Protein AF-C7QG63-F1 (afdb_monomer_lite)

pLDDT: mean 92.18, std 12.13, range [32.78, 98.75]

Organism: Catenulispora acidiphila (strain DSM 44928 / JCM 14897 / NBRC 102108 / NRRL B-24433 / ID139908) (NCBI:txid479433)

Sequence (284 aa):
MSAMSSSTPSDWSPADNPYSIAVSESQWWRATVAVTVERMHGEDIHVGWFSSRQIDARTLAVALRQLLAAEKLEQIALKELGMDTAVGAALTQARLRFEDALPDIKHVRDGITHFEDWSRGQGRGPQRVARDAGTLPREVARDHWSFGYDPVTDTVTMGPYTFSVAAALPAASELCDAIYTAARAVDARNTAQIRQQAIRALTDAGVSCEPPTGPVIVSPGGDLRIWLSVVLAVVPEGERIGLAEKVAAAITGAGLCLESTTFPQAQDIARRMAEGETLQVRRQ

Secondary structure (DSSP, 8-state):
-------------GGG-HHHHHHHHHHHHHHHHHHHHHHHHS---EETTEEHHHHHHHHHHHHHHHHHHHHHHHHHHHHHTT--HHHHHHHHHHHHHHHHHSTTHHHHHHHHHTHHHHTTT-SSSHHHHHHHTT--HHHHHHHHS-EEEETTTTEEEETTEEEESTTHHHHHHHHHHHHHHHHHHHHHHHHHHHHHHHHHHHHHTT----TTT-SEEEEE-TTS-EEEEE-TTTS-HHHHHHHHHHHHHHHHHTTEEEE-SS-TT-S-HHHHHHTT--EEEEE-

Foldseek 3Di:
DDPPDPPDPPPDDVVVQLLVVLLVLLVVLLVLLVVLLVVLLDDFDDPDPDTPNLVSLLSLLVSLVSNVVSLVSLLVVCVVVVHPVVLSVLLVVLVVVLCVQFPCSVLLNCCSVVVVQQLQLHDDDVSVVCVVVPNDSNRSNVQFNDWDADPVQQWTDGRPTIHHSVSRSVSSVSSSVSSVVSSVSVLLVVLVVLLVLLCVLCVVLVQDQDPPQGQKHWDQDPVSWIKIAGDLVNDDLVCQLVSLVSSQVSLVVSQKHWAQPVDRPDPSRSVVRSVTGITTIGGD

Structure (mmCIF, N/CA/C/O backbone):
data_AF-C7QG63-F1
#
_entry.id   AF-C7QG63-F1
#
loop_
_atom_site.group_PDB
_atom_site.id
_atom_site.type_symbol
_atom_site.label_atom_id
_atom_site.label_alt_id
_atom_site.label_comp_id
_atom_site.label_asym_id
_atom_site.label_entity_id
_atom_site.label_seq_id
_atom_site.pdbx_PDB_ins_code
_atom_site.Cartn_x
_atom_site.Cartn_y
_atom_site.Cartn_z
_atom_site.occupancy
_atom_site.B_iso_or_equiv
_atom_site.auth_seq_id
_atom_site.auth_comp_id
_atom_site.auth_asym_id
_atom_site.auth_atom_id
_atom_site.pdbx_PDB_model_num
ATOM 1 N N . MET A 1 1 ? 4.672 3.238 50.493 1.00 36.44 1 MET A N 1
ATOM 2 C CA . MET A 1 1 ? 5.397 2.476 49.455 1.00 36.44 1 MET A CA 1
ATOM 3 C C . MET A 1 1 ? 4.479 2.394 48.251 1.00 36.44 1 MET A C 1
ATOM 5 O O . MET A 1 1 ? 3.546 1.605 48.269 1.00 36.44 1 MET A O 1
ATOM 9 N N . SER A 1 2 ? 4.658 3.294 47.285 1.00 36.66 2 SER A N 1
ATOM 10 C CA . SER A 1 2 ? 3.868 3.292 46.052 1.00 36.66 2 SER A CA 1
ATOM 11 C C . SER A 1 2 ? 4.376 2.176 45.152 1.00 36.66 2 SER A C 1
ATOM 13 O O . SER A 1 2 ? 5.556 2.158 44.806 1.00 36.66 2 SER A O 1
ATOM 15 N N . ALA A 1 3 ? 3.499 1.236 44.811 1.00 38.50 3 ALA A N 1
ATOM 16 C CA . ALA A 1 3 ? 3.771 0.253 43.779 1.00 38.50 3 ALA A CA 1
ATOM 17 C C . ALA A 1 3 ? 3.934 1.004 42.450 1.00 38.50 3 ALA A C 1
ATOM 19 O O . ALA A 1 3 ? 2.982 1.605 41.951 1.00 38.50 3 ALA A O 1
ATOM 20 N N . MET A 1 4 ? 5.153 1.020 41.907 1.00 32.78 4 MET A N 1
ATOM 21 C CA . MET A 1 4 ? 5.373 1.412 40.520 1.00 32.78 4 MET A CA 1
ATOM 22 C C . MET A 1 4 ? 4.688 0.358 39.656 1.00 32.78 4 MET A C 1
ATOM 24 O O . MET A 1 4 ? 5.170 -0.767 39.543 1.00 32.78 4 MET A O 1
ATOM 28 N N . SER A 1 5 ? 3.529 0.717 39.107 1.00 40.06 5 SER A N 1
ATOM 29 C CA . SER A 1 5 ? 2.892 -0.026 38.028 1.00 40.06 5 SER A CA 1
ATOM 30 C C . SER A 1 5 ? 3.891 -0.124 36.877 1.00 40.06 5 SER A C 1
ATOM 32 O O . SER A 1 5 ? 4.261 0.889 36.280 1.00 40.06 5 SER A O 1
ATOM 34 N N . SER A 1 6 ? 4.390 -1.330 36.620 1.00 37.91 6 SER A N 1
ATOM 35 C CA . SER A 1 6 ? 5.184 -1.625 35.438 1.00 37.91 6 SER A CA 1
ATOM 36 C C . SER A 1 6 ? 4.247 -1.563 34.236 1.00 37.91 6 SER A C 1
ATOM 38 O O . SER A 1 6 ? 3.568 -2.539 33.925 1.00 37.91 6 SER A O 1
ATOM 40 N N . SER A 1 7 ? 4.179 -0.406 33.581 1.00 41.78 7 SER A N 1
ATOM 41 C CA . SER A 1 7 ? 3.631 -0.317 32.233 1.00 41.78 7 SER A CA 1
ATOM 42 C C . SER A 1 7 ? 4.532 -1.164 31.342 1.00 41.78 7 SER A C 1
ATOM 44 O O . SER A 1 7 ? 5.662 -0.761 31.051 1.00 41.78 7 SER A O 1
ATOM 46 N N . THR A 1 8 ? 4.081 -2.358 30.968 1.00 39.44 8 THR A N 1
ATOM 47 C CA . THR A 1 8 ? 4.719 -3.134 29.907 1.00 39.44 8 THR A CA 1
ATOM 48 C C . THR A 1 8 ? 4.806 -2.210 28.690 1.00 39.44 8 THR A C 1
ATOM 50 O O . THR A 1 8 ? 3.781 -1.630 28.317 1.00 39.44 8 THR A O 1
ATOM 53 N N . PRO A 1 9 ? 6.002 -1.966 28.124 1.00 42.12 9 PRO A N 1
ATOM 54 C CA . PRO A 1 9 ? 6.118 -1.183 26.906 1.00 42.12 9 PRO A CA 1
ATOM 55 C C . PRO A 1 9 ? 5.168 -1.773 25.868 1.00 42.12 9 PRO A C 1
ATOM 57 O O . PRO A 1 9 ? 5.106 -2.990 25.717 1.00 42.12 9 PRO A O 1
ATOM 60 N N . SER A 1 10 ? 4.398 -0.915 25.202 1.00 47.94 10 SER A N 1
ATOM 61 C CA . SER A 1 10 ? 3.629 -1.302 24.024 1.00 47.94 10 SER A CA 1
ATOM 62 C C . SER A 1 10 ? 4.620 -1.890 23.017 1.00 47.94 10 SER A C 1
ATOM 64 O O . SER A 1 10 ? 5.304 -1.129 22.333 1.00 47.94 10 SER A O 1
ATOM 66 N N . ASP A 1 11 ? 4.686 -3.220 22.935 1.00 54.75 11 ASP A N 1
ATOM 67 C CA . ASP A 1 11 ? 5.546 -4.022 22.045 1.00 54.75 11 ASP A CA 1
ATOM 68 C C . ASP A 1 11 ? 5.151 -3.883 20.561 1.00 54.75 11 ASP A C 1
ATOM 70 O O . ASP A 1 11 ? 5.463 -4.720 19.723 1.00 54.75 11 ASP A O 1
ATOM 74 N N . TRP A 1 12 ? 4.448 -2.804 20.217 1.00 57.53 12 TRP A N 1
ATOM 75 C CA . TRP A 1 12 ? 4.029 -2.498 18.865 1.00 57.53 12 TRP A CA 1
ATOM 76 C C . TRP A 1 12 ? 5.249 -2.222 17.986 1.00 57.53 12 TRP A C 1
ATOM 78 O O . TRP A 1 12 ? 5.958 -1.229 18.177 1.00 57.53 12 TRP A O 1
ATOM 88 N N . SER A 1 13 ? 5.455 -3.071 16.981 1.00 45.84 13 SER A N 1
ATOM 89 C CA . SER A 1 13 ? 6.416 -2.842 15.914 1.00 45.84 13 SER A CA 1
ATOM 90 C C . SER A 1 13 ? 5.693 -2.638 14.580 1.00 45.84 13 SER A C 1
ATOM 92 O O . SER A 1 13 ? 4.748 -3.365 14.254 1.00 45.84 13 SER A O 1
ATOM 94 N N . PRO A 1 14 ? 6.165 -1.717 13.719 1.00 57.22 14 PRO A N 1
ATOM 95 C CA . PRO A 1 14 ? 5.767 -1.704 12.314 1.00 57.22 14 PRO A CA 1
ATOM 96 C C . PRO A 1 14 ? 5.959 -3.074 11.641 1.00 57.22 14 PRO A C 1
ATOM 98 O O . PRO A 1 14 ? 5.198 -3.419 10.742 1.00 57.22 14 PRO A O 1
ATOM 101 N N . ALA A 1 15 ? 6.930 -3.872 12.110 1.00 60.47 15 ALA A N 1
ATOM 102 C CA . ALA A 1 15 ? 7.183 -5.228 11.624 1.00 60.47 15 ALA A CA 1
ATOM 103 C C . ALA A 1 15 ? 6.004 -6.191 11.853 1.00 60.47 15 ALA A C 1
ATOM 105 O O . ALA A 1 15 ? 5.836 -7.123 11.072 1.00 60.47 15 ALA A O 1
ATOM 106 N N . ASP A 1 16 ? 5.159 -5.937 12.856 1.00 71.19 16 ASP A N 1
ATOM 107 C CA . ASP A 1 16 ? 3.964 -6.746 13.134 1.00 71.19 16 ASP A CA 1
ATOM 108 C C . ASP A 1 16 ? 2.800 -6.407 12.189 1.00 71.19 16 ASP A C 1
ATOM 110 O O . ASP A 1 16 ? 1.755 -7.055 12.208 1.00 71.19 16 ASP A O 1
ATOM 114 N N . ASN A 1 17 ? 2.968 -5.379 11.351 1.00 82.44 17 ASN A N 1
ATOM 115 C CA . ASN A 1 17 ? 1.947 -4.865 10.445 1.00 82.44 17 ASN A CA 1
ATOM 116 C C . ASN A 1 17 ? 2.521 -4.737 9.020 1.00 82.44 17 ASN A C 1
ATOM 118 O O . ASN A 1 17 ? 2.634 -3.625 8.495 1.00 82.44 17 ASN A O 1
ATOM 122 N N . PRO A 1 18 ? 2.892 -5.858 8.364 1.00 85.25 18 PRO A N 1
ATOM 123 C CA . PRO A 1 18 ? 3.539 -5.843 7.047 1.00 85.25 18 PRO A CA 1
ATOM 124 C C . PRO A 1 18 ? 2.706 -5.145 5.961 1.00 85.25 18 PRO A C 1
ATOM 126 O O . PRO A 1 18 ? 3.272 -4.540 5.053 1.00 85.25 18 PRO A O 1
ATOM 129 N N . TYR A 1 19 ? 1.377 -5.150 6.088 1.00 87.38 19 TYR A N 1
ATOM 130 C CA . TYR A 1 19 ? 0.472 -4.415 5.201 1.00 87.38 19 TYR A CA 1
ATOM 131 C C . TYR A 1 19 ? 0.613 -2.885 5.343 1.00 87.38 19 TYR A C 1
ATOM 133 O O . TYR A 1 19 ? 0.631 -2.146 4.361 1.00 87.38 19 TYR A O 1
ATOM 141 N N . SER A 1 20 ? 0.836 -2.380 6.561 1.00 88.62 20 SER A N 1
ATOM 142 C CA . SER A 1 20 ? 1.124 -0.958 6.801 1.00 88.62 20 SER A CA 1
ATOM 143 C C . SER A 1 20 ? 2.467 -0.540 6.200 1.00 88.62 20 SER A C 1
ATOM 145 O O . SER A 1 20 ? 2.587 0.562 5.659 1.00 88.62 20 SER A O 1
ATOM 147 N N . ILE A 1 21 ? 3.472 -1.424 6.255 1.00 93.31 21 ILE A N 1
ATOM 148 C CA . ILE A 1 21 ? 4.761 -1.204 5.585 1.00 93.31 21 ILE A CA 1
ATOM 149 C C . ILE A 1 21 ? 4.549 -1.135 4.070 1.00 93.31 21 ILE A C 1
ATOM 151 O O . ILE A 1 21 ? 5.032 -0.196 3.442 1.00 93.31 21 ILE A O 1
ATOM 155 N N . ALA A 1 22 ? 3.791 -2.070 3.487 1.00 95.62 22 ALA A N 1
ATOM 156 C CA . ALA A 1 22 ? 3.489 -2.070 2.057 1.00 95.62 22 ALA A CA 1
ATOM 157 C C . ALA A 1 22 ? 2.818 -0.761 1.608 1.00 95.62 22 ALA A C 1
ATOM 159 O O . ALA A 1 22 ? 3.244 -0.162 0.618 1.00 95.62 22 ALA A O 1
ATOM 160 N N . VAL A 1 23 ? 1.835 -0.263 2.367 1.00 95.62 23 VAL A N 1
ATOM 161 C CA . VAL A 1 23 ? 1.210 1.044 2.109 1.00 95.62 23 VAL A CA 1
ATOM 162 C C . VAL A 1 23 ? 2.242 2.167 2.166 1.00 95.62 23 VAL A C 1
ATOM 164 O O . VAL A 1 23 ? 2.350 2.925 1.203 1.00 95.62 23 VAL A O 1
ATOM 167 N N . SER A 1 24 ? 3.017 2.270 3.248 1.00 95.12 24 SER A N 1
ATOM 168 C CA . SER A 1 24 ? 4.024 3.328 3.420 1.00 95.12 24 SER A CA 1
ATOM 169 C C . SER A 1 24 ? 5.048 3.339 2.282 1.00 95.12 24 SER A C 1
ATOM 171 O O . SER A 1 24 ? 5.266 4.375 1.651 1.00 95.12 24 SER A O 1
ATOM 173 N N . GLU A 1 25 ? 5.631 2.181 1.970 1.00 97.38 25 GLU A N 1
ATOM 174 C CA . GLU A 1 25 ? 6.585 2.028 0.870 1.00 97.38 25 GLU A CA 1
ATOM 175 C C . GLU A 1 25 ? 5.948 2.410 -0.466 1.00 97.38 25 GLU A C 1
ATOM 177 O O . GLU A 1 25 ? 6.527 3.182 -1.230 1.00 97.38 25 GLU A O 1
ATOM 182 N N . SER A 1 26 ? 4.720 1.955 -0.738 1.00 97.88 26 SER A N 1
ATOM 183 C CA . SER A 1 26 ? 4.031 2.305 -1.983 1.00 97.88 26 SER A CA 1
ATOM 184 C C . SER A 1 26 ? 3.872 3.823 -2.155 1.00 97.88 26 SER A C 1
ATOM 186 O O . SER A 1 26 ? 4.067 4.340 -3.253 1.00 97.88 26 SER A O 1
ATOM 188 N N . GLN A 1 27 ? 3.596 4.564 -1.076 1.00 97.56 27 GLN A N 1
ATOM 189 C CA . GLN A 1 27 ? 3.446 6.020 -1.123 1.00 97.56 27 GLN A CA 1
ATOM 190 C C . GLN A 1 27 ? 4.778 6.728 -1.397 1.00 97.56 27 GLN A C 1
ATOM 192 O O . GLN A 1 27 ? 4.824 7.631 -2.237 1.00 97.56 27 GLN A O 1
ATOM 197 N N . TRP A 1 28 ? 5.867 6.295 -0.754 1.00 98.19 28 TRP A N 1
ATOM 198 C CA . TRP A 1 28 ? 7.208 6.832 -1.010 1.00 98.19 28 TRP A CA 1
ATOM 199 C C . TRP A 1 28 ? 7.665 6.589 -2.448 1.00 98.19 28 TRP A C 1
ATOM 201 O O . TRP A 1 28 ? 8.180 7.501 -3.105 1.00 98.19 28 TRP A O 1
ATOM 211 N N . TRP A 1 29 ? 7.431 5.389 -2.978 1.00 98.44 29 TRP A N 1
ATOM 212 C CA . TRP A 1 29 ? 7.807 5.069 -4.352 1.00 98.44 29 TRP A CA 1
ATOM 213 C C . TRP A 1 29 ? 6.922 5.786 -5.373 1.00 98.44 29 TRP A C 1
ATOM 215 O O . TRP A 1 29 ? 7.450 6.282 -6.365 1.00 98.44 29 TRP A O 1
ATOM 225 N N . ARG A 1 30 ? 5.621 5.970 -5.108 1.00 98.56 30 ARG A N 1
ATOM 226 C CA . ARG A 1 30 ? 4.749 6.818 -5.941 1.00 98.56 30 ARG A CA 1
ATOM 227 C C . ARG A 1 30 ? 5.208 8.271 -5.971 1.00 98.56 30 ARG A C 1
ATOM 229 O O . ARG A 1 30 ? 5.266 8.863 -7.044 1.00 98.56 30 ARG A O 1
ATOM 236 N N . ALA A 1 31 ? 5.552 8.843 -4.818 1.00 98.50 31 ALA A N 1
ATOM 237 C CA . ALA A 1 31 ? 6.093 10.199 -4.751 1.00 98.50 31 ALA A CA 1
ATOM 238 C C . ALA A 1 31 ? 7.412 10.310 -5.534 1.00 98.50 31 ALA A C 1
ATOM 240 O O . ALA A 1 31 ? 7.611 11.265 -6.280 1.00 98.50 31 ALA A O 1
ATOM 241 N N . THR A 1 32 ? 8.274 9.295 -5.438 1.00 98.69 32 THR A N 1
ATOM 242 C CA . THR A 1 32 ? 9.509 9.210 -6.233 1.00 98.69 32 THR A CA 1
ATOM 243 C C . THR A 1 32 ? 9.218 9.171 -7.737 1.00 98.69 32 THR A C 1
ATOM 245 O O . THR A 1 32 ? 9.865 9.885 -8.504 1.00 98.69 32 THR A O 1
ATOM 248 N N . VAL A 1 33 ? 8.223 8.390 -8.174 1.00 98.75 33 VAL A N 1
ATOM 249 C CA . VAL A 1 33 ? 7.759 8.369 -9.574 1.00 98.75 33 VAL A CA 1
ATOM 250 C C . VAL A 1 33 ? 7.290 9.759 -10.005 1.00 98.75 33 VAL A C 1
ATOM 252 O O . VAL A 1 33 ? 7.738 10.250 -11.034 1.00 98.75 33 VAL A O 1
ATOM 255 N N . ALA A 1 34 ? 6.454 10.429 -9.209 1.00 98.69 34 ALA A N 1
ATOM 2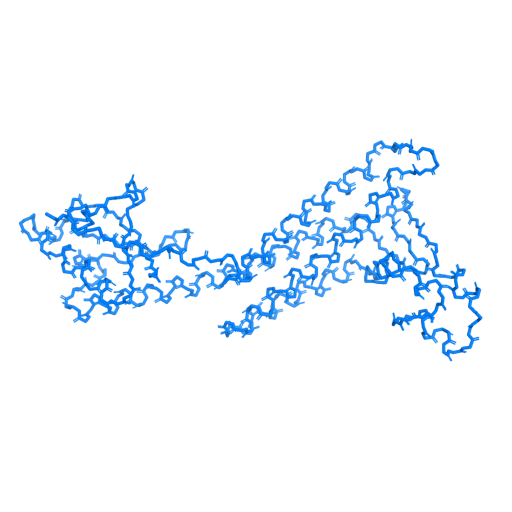56 C CA . ALA A 1 34 ? 5.960 11.768 -9.536 1.00 98.69 34 ALA A CA 1
ATOM 257 C C . ALA A 1 34 ? 7.104 12.782 -9.711 1.00 98.69 34 ALA A C 1
ATOM 259 O O . ALA A 1 34 ? 7.175 13.459 -10.733 1.00 98.69 34 ALA A O 1
ATOM 260 N N . VAL A 1 35 ? 8.042 12.825 -8.758 1.00 98.56 35 VAL A N 1
ATOM 261 C CA . VAL A 1 35 ? 9.195 13.740 -8.798 1.00 98.56 35 VAL A CA 1
ATOM 262 C C . VAL A 1 35 ? 10.112 13.450 -9.987 1.00 98.56 35 VAL A C 1
ATOM 264 O O . VAL A 1 35 ? 10.594 14.378 -10.634 1.00 98.56 35 VAL A O 1
ATOM 267 N N . THR A 1 36 ? 10.377 12.176 -10.285 1.00 98.31 36 THR A N 1
ATOM 268 C CA . THR A 1 36 ? 11.241 11.807 -11.418 1.00 98.31 36 THR A CA 1
ATOM 269 C C . THR A 1 36 ? 10.591 12.147 -12.754 1.00 98.31 36 THR A C 1
ATOM 271 O O . THR A 1 36 ? 11.254 12.755 -13.587 1.00 98.31 36 THR A O 1
ATOM 274 N N . VAL A 1 37 ? 9.300 11.852 -12.937 1.00 98.50 37 VAL A N 1
ATOM 275 C CA . VAL A 1 37 ? 8.546 12.235 -14.145 1.00 98.50 37 VAL A CA 1
ATOM 276 C C . VAL A 1 37 ? 8.563 13.754 -14.337 1.00 98.50 37 VAL A C 1
ATOM 278 O O . VAL A 1 37 ? 8.936 14.228 -15.407 1.00 98.50 37 VAL A O 1
ATOM 281 N N . GLU A 1 38 ? 8.251 14.527 -13.293 1.00 98.25 38 GLU A N 1
ATOM 282 C CA . GLU A 1 38 ? 8.260 15.994 -13.358 1.00 98.25 38 GLU A CA 1
ATOM 283 C C . GLU A 1 38 ? 9.634 16.539 -13.778 1.00 98.25 38 GLU A C 1
ATOM 285 O O . GLU A 1 38 ? 9.740 17.360 -14.691 1.00 98.25 38 GLU A O 1
ATOM 290 N N . ARG A 1 39 ? 10.713 16.034 -13.170 1.00 97.75 39 ARG A N 1
ATOM 291 C CA . ARG A 1 39 ? 12.082 16.451 -13.502 1.00 97.75 39 ARG A CA 1
ATOM 292 C C . ARG A 1 39 ? 12.519 16.026 -14.901 1.00 97.75 39 ARG A C 1
ATOM 294 O O . ARG A 1 39 ? 13.230 16.777 -15.564 1.00 97.75 39 ARG A O 1
ATOM 301 N N . MET A 1 40 ? 12.071 14.867 -15.382 1.00 97.94 40 MET A N 1
ATOM 302 C CA . MET A 1 40 ? 12.345 14.405 -16.747 1.00 97.94 40 MET A CA 1
ATOM 303 C C . MET A 1 40 ? 11.709 15.304 -17.815 1.00 97.94 40 MET A C 1
ATOM 305 O O . MET A 1 40 ? 12.251 15.413 -18.919 1.00 97.94 40 MET A O 1
ATOM 309 N N . HIS A 1 41 ? 10.591 15.960 -17.493 1.00 97.75 41 HIS A N 1
ATOM 310 C CA . HIS A 1 41 ? 9.920 16.937 -18.359 1.00 97.75 41 HIS A CA 1
ATOM 311 C C . HIS A 1 41 ? 10.401 18.381 -18.138 1.00 97.75 41 HIS A C 1
ATOM 313 O O . HIS A 1 41 ? 10.185 19.234 -18.999 1.00 97.75 41 HIS A O 1
ATOM 319 N N . GLY A 1 42 ? 11.094 18.648 -17.028 1.00 95.56 42 GLY A N 1
ATOM 320 C CA . GLY A 1 42 ? 11.690 19.940 -16.681 1.00 95.56 42 GLY A CA 1
ATOM 321 C C . GLY A 1 42 ? 12.995 20.266 -17.419 1.00 95.56 42 GLY A C 1
ATOM 322 O O . GLY A 1 42 ? 13.350 19.640 -18.418 1.00 95.56 42 GLY A O 1
ATOM 323 N N . GLU A 1 43 ? 13.718 21.281 -16.942 1.00 95.81 43 GLU A N 1
ATOM 324 C CA . GLU A 1 43 ? 15.002 21.704 -17.520 1.00 95.81 43 GLU A CA 1
ATOM 325 C C . GLU A 1 43 ? 16.064 20.598 -17.413 1.00 95.81 43 GLU A C 1
ATOM 327 O O . GLU A 1 43 ? 16.260 20.016 -16.347 1.00 95.81 43 GLU A O 1
ATOM 332 N N . ASP A 1 44 ? 16.769 20.316 -18.515 1.00 96.12 44 ASP A N 1
ATOM 333 C CA . ASP A 1 44 ? 17.834 19.314 -18.498 1.00 96.12 44 ASP A CA 1
ATOM 334 C C . ASP A 1 44 ? 19.164 19.895 -18.011 1.00 96.12 44 ASP A C 1
ATOM 336 O O . ASP A 1 44 ? 19.936 20.499 -18.765 1.00 96.12 44 ASP A O 1
ATOM 340 N N . ILE A 1 45 ? 19.460 19.654 -16.740 1.00 95.75 45 ILE A N 1
ATOM 341 C CA . ILE A 1 45 ? 20.723 20.036 -16.122 1.00 95.75 45 ILE A CA 1
ATOM 342 C C . ILE A 1 45 ? 21.801 19.022 -16.503 1.00 95.75 45 ILE A C 1
ATOM 344 O O . ILE A 1 45 ? 21.679 17.823 -16.251 1.00 95.75 45 ILE A O 1
ATOM 348 N N . HIS A 1 46 ? 22.902 19.513 -17.064 1.00 94.81 46 HIS A N 1
ATOM 349 C CA . HIS A 1 46 ? 24.046 18.680 -17.415 1.00 94.81 46 HIS A CA 1
ATOM 350 C C . HIS A 1 46 ? 25.098 18.696 -16.300 1.00 94.81 46 HIS A C 1
ATOM 352 O O . HIS A 1 46 ? 25.637 19.747 -15.952 1.00 94.81 46 HIS A O 1
ATOM 358 N N . VAL A 1 47 ? 25.428 17.520 -15.759 1.00 89.50 47 VAL A N 1
ATOM 359 C CA . VAL A 1 47 ? 26.538 17.328 -14.812 1.00 89.50 47 VAL A CA 1
ATOM 360 C C . VAL A 1 47 ? 27.690 16.662 -15.560 1.00 89.50 47 VAL A C 1
ATOM 362 O O . VAL A 1 47 ? 27.765 15.439 -15.700 1.00 89.50 47 VAL A O 1
ATOM 365 N N . GLY A 1 48 ? 28.579 17.491 -16.110 1.00 91.06 48 GLY A N 1
ATOM 366 C CA . GLY A 1 48 ? 29.581 17.041 -17.073 1.00 91.06 48 GLY A CA 1
ATOM 367 C C . GLY A 1 48 ? 28.911 16.575 -18.366 1.00 91.06 48 GLY A C 1
ATOM 368 O O . GLY A 1 48 ? 28.271 17.362 -19.052 1.00 91.06 48 GLY A O 1
ATOM 369 N N . TRP A 1 49 ? 29.053 15.291 -18.686 1.00 88.44 49 TRP A N 1
ATOM 370 C CA . TRP A 1 49 ? 28.458 14.655 -19.868 1.00 88.44 49 TRP A CA 1
ATOM 371 C C . TRP A 1 49 ? 27.142 13.919 -19.565 1.00 88.44 49 TRP A C 1
ATOM 373 O O . TRP A 1 49 ? 26.551 13.330 -20.468 1.00 88.44 49 TRP A O 1
ATOM 383 N N . PHE A 1 50 ? 26.677 13.937 -18.310 1.00 89.81 50 PHE A N 1
ATOM 384 C CA . PHE A 1 50 ? 25.426 13.297 -17.909 1.00 89.81 50 PHE A CA 1
ATOM 385 C C . PHE A 1 50 ? 24.261 14.284 -17.938 1.00 89.81 50 PHE A C 1
ATOM 387 O O . PHE A 1 50 ? 24.318 15.331 -17.296 1.00 89.81 50 PHE A O 1
ATOM 394 N N . SER A 1 51 ? 23.190 13.900 -18.629 1.00 96.25 51 SER A N 1
ATOM 395 C CA . SER A 1 51 ? 21.886 14.564 -18.582 1.00 96.25 51 SER A CA 1
ATOM 396 C C . SER A 1 51 ? 21.146 14.174 -17.298 1.00 96.25 51 SER A C 1
ATOM 398 O O . SER A 1 51 ? 21.060 12.990 -16.949 1.00 96.25 51 SER A O 1
ATOM 400 N N . SER A 1 52 ? 20.600 15.165 -16.596 1.00 97.06 52 SER A N 1
ATOM 401 C CA . SER A 1 52 ? 19.756 14.964 -15.412 1.00 97.06 52 SER A CA 1
ATOM 402 C C . SER A 1 52 ? 18.559 14.066 -15.715 1.00 97.06 52 SER A C 1
ATOM 404 O O . SER A 1 52 ? 18.267 13.148 -14.948 1.00 97.06 52 SER A O 1
ATOM 406 N N . ARG A 1 53 ? 17.953 14.228 -16.896 1.00 97.56 53 ARG A N 1
ATOM 407 C CA . ARG A 1 53 ? 16.815 13.419 -17.341 1.00 97.56 53 ARG A CA 1
ATOM 408 C C . ARG A 1 53 ? 17.174 11.937 -17.480 1.00 97.56 53 ARG A C 1
ATOM 410 O O . ARG A 1 53 ? 16.353 11.079 -17.180 1.00 97.56 53 ARG A O 1
ATOM 417 N N . GLN A 1 54 ? 18.411 11.611 -17.872 1.00 96.81 54 GLN A N 1
ATOM 418 C CA . GLN A 1 54 ? 18.889 10.218 -17.934 1.00 96.81 54 GLN A CA 1
ATOM 419 C C . GLN A 1 54 ? 19.056 9.600 -16.541 1.00 96.81 54 GLN A C 1
ATOM 421 O O . GLN A 1 54 ? 18.797 8.411 -16.346 1.00 96.81 54 GLN A O 1
ATOM 426 N N . ILE A 1 55 ? 19.500 10.395 -15.565 1.00 96.44 55 ILE A N 1
ATOM 427 C CA . ILE A 1 55 ? 19.620 9.959 -14.168 1.00 96.44 55 ILE A CA 1
ATOM 428 C C . ILE A 1 55 ? 18.224 9.717 -13.582 1.00 96.44 55 ILE A C 1
ATOM 430 O O . ILE A 1 55 ? 17.983 8.678 -12.958 1.00 96.44 55 ILE A O 1
ATOM 434 N N . ASP A 1 56 ? 17.295 10.637 -13.832 1.00 98.31 56 ASP A N 1
ATOM 435 C CA . ASP A 1 56 ? 15.916 10.526 -13.365 1.00 98.31 56 ASP A CA 1
ATOM 436 C C . ASP A 1 56 ? 15.194 9.341 -14.031 1.00 98.31 56 ASP A C 1
ATOM 438 O O . ASP A 1 56 ? 14.533 8.578 -13.332 1.00 98.31 56 ASP A O 1
ATOM 442 N N . ALA A 1 57 ? 15.440 9.060 -15.316 1.00 98.19 57 ALA A N 1
ATOM 443 C CA . ALA A 1 57 ? 14.909 7.878 -16.005 1.00 98.19 57 ALA A CA 1
ATOM 444 C C . ALA A 1 57 ? 15.352 6.545 -15.372 1.00 98.19 57 ALA A C 1
ATOM 446 O O . ALA A 1 57 ? 14.562 5.604 -15.253 1.00 98.19 57 ALA A O 1
ATOM 447 N N . ARG A 1 58 ? 16.614 6.444 -14.930 1.00 97.44 58 ARG A N 1
ATOM 448 C CA . ARG A 1 58 ? 17.098 5.254 -14.202 1.00 97.44 58 ARG A CA 1
ATOM 449 C C . ARG A 1 58 ? 16.415 5.119 -12.848 1.00 97.44 58 ARG A C 1
ATOM 451 O O . ARG A 1 58 ? 16.010 4.021 -12.468 1.00 97.44 58 ARG A O 1
ATOM 458 N N . THR A 1 59 ? 16.281 6.236 -12.140 1.00 98.00 59 THR A N 1
ATOM 459 C CA . THR A 1 59 ? 15.616 6.291 -10.834 1.00 98.00 59 THR A CA 1
ATOM 460 C C . THR A 1 59 ? 14.144 5.900 -10.958 1.00 98.00 59 THR A C 1
ATOM 462 O O . THR A 1 59 ? 13.659 5.098 -10.161 1.00 98.00 59 THR A O 1
ATOM 465 N N . LEU A 1 60 ? 13.464 6.370 -12.008 1.00 98.62 60 LEU A N 1
ATOM 466 C CA . LEU A 1 60 ? 12.088 6.017 -12.340 1.00 98.62 60 LEU A CA 1
ATOM 467 C C . LEU A 1 60 ? 11.922 4.502 -12.518 1.00 98.62 60 LEU A C 1
ATOM 469 O O . LEU A 1 60 ? 11.055 3.902 -11.884 1.00 98.62 60 LEU A O 1
ATOM 473 N N . ALA A 1 61 ? 12.785 3.858 -13.313 1.00 98.12 61 ALA A N 1
ATOM 474 C CA . ALA A 1 61 ? 12.718 2.411 -13.532 1.00 98.12 61 ALA A CA 1
ATOM 475 C C . ALA A 1 61 ? 12.879 1.602 -12.229 1.00 98.12 61 ALA A C 1
ATOM 477 O O . ALA A 1 61 ? 12.202 0.590 -12.021 1.00 98.12 61 ALA A O 1
ATOM 478 N N . VAL A 1 62 ? 13.750 2.060 -11.324 1.00 97.06 62 VAL A N 1
ATOM 479 C CA . VAL A 1 62 ? 13.920 1.450 -9.997 1.00 97.06 62 VAL A CA 1
ATOM 480 C C . VAL A 1 62 ? 12.676 1.666 -9.133 1.00 97.06 62 VAL A C 1
ATOM 482 O O . VAL A 1 62 ? 12.167 0.696 -8.571 1.00 97.06 62 VAL A O 1
ATOM 485 N N . ALA A 1 63 ? 12.153 2.891 -9.057 1.00 98.31 63 ALA A N 1
ATOM 486 C CA . ALA A 1 63 ? 10.980 3.223 -8.248 1.00 98.31 63 ALA A CA 1
ATOM 487 C C . ALA A 1 63 ? 9.735 2.422 -8.671 1.00 98.31 63 ALA A C 1
ATOM 489 O O . ALA A 1 63 ? 9.071 1.815 -7.829 1.00 98.31 63 ALA A O 1
ATOM 490 N N . LEU A 1 64 ? 9.474 2.320 -9.979 1.00 98.44 64 LEU A N 1
ATOM 491 C CA . LEU A 1 64 ? 8.377 1.515 -10.531 1.00 98.44 64 LEU A CA 1
ATOM 492 C C . LEU A 1 64 ? 8.488 0.038 -10.130 1.00 98.44 64 LEU A C 1
ATOM 494 O O . LEU A 1 64 ? 7.494 -0.612 -9.805 1.00 98.44 64 LEU A O 1
ATOM 498 N N . ARG A 1 65 ? 9.706 -0.508 -10.076 1.00 95.56 65 ARG A N 1
ATOM 499 C CA . ARG A 1 65 ? 9.909 -1.884 -9.621 1.00 95.56 65 ARG A CA 1
ATOM 500 C C . ARG A 1 65 ? 9.690 -2.056 -8.120 1.00 95.56 65 ARG A C 1
ATOM 502 O O . ARG A 1 65 ? 9.249 -3.138 -7.715 1.00 95.56 65 ARG A O 1
ATOM 509 N N . GLN A 1 66 ? 10.020 -1.053 -7.310 1.00 97.25 66 GLN A N 1
ATOM 510 C CA . GLN A 1 66 ? 9.798 -1.104 -5.865 1.00 97.25 66 GLN A CA 1
ATOM 511 C C . GLN A 1 66 ? 8.305 -1.099 -5.517 1.00 97.25 66 GLN A C 1
ATOM 513 O O . GLN A 1 66 ? 7.906 -1.784 -4.578 1.00 97.25 66 GLN A O 1
ATOM 518 N N . LEU A 1 67 ? 7.447 -0.490 -6.343 1.00 98.00 67 LEU A N 1
ATOM 519 C CA . LEU A 1 67 ? 5.991 -0.641 -6.208 1.00 98.00 67 LEU A CA 1
ATOM 520 C C . LEU A 1 67 ? 5.535 -2.101 -6.333 1.00 98.00 67 LEU A C 1
ATOM 522 O O . LEU A 1 67 ? 4.744 -2.572 -5.521 1.00 98.00 67 LEU A O 1
ATOM 526 N N . LEU A 1 68 ? 6.102 -2.865 -7.271 1.00 97.50 68 LEU A N 1
ATOM 527 C CA . LEU A 1 68 ? 5.850 -4.310 -7.375 1.00 97.50 68 LEU A CA 1
ATOM 528 C C . LEU A 1 68 ? 6.424 -5.114 -6.191 1.00 97.50 68 LEU A C 1
ATOM 530 O O . LEU A 1 68 ? 6.053 -6.270 -5.989 1.00 97.50 68 LEU A O 1
ATOM 534 N N . ALA A 1 69 ? 7.382 -4.567 -5.437 1.00 96.75 69 ALA A N 1
ATOM 535 C CA . ALA A 1 69 ? 7.855 -5.182 -4.197 1.00 96.75 69 ALA A CA 1
ATOM 536 C C . ALA A 1 69 ? 6.891 -4.898 -3.035 1.00 96.75 69 ALA A C 1
ATOM 538 O O . ALA A 1 69 ? 6.571 -5.827 -2.295 1.00 96.75 69 ALA A O 1
ATOM 539 N N . ALA A 1 70 ? 6.377 -3.667 -2.932 1.00 97.56 70 ALA A N 1
ATOM 540 C CA . ALA A 1 70 ? 5.326 -3.299 -1.984 1.00 97.56 70 ALA A CA 1
ATOM 541 C C . ALA A 1 70 ? 4.038 -4.109 -2.223 1.00 97.56 70 ALA A C 1
ATOM 543 O O . ALA A 1 70 ? 3.498 -4.686 -1.284 1.00 97.56 70 ALA A O 1
ATOM 544 N N . GLU A 1 71 ? 3.605 -4.262 -3.480 1.00 98.25 71 GLU A N 1
ATOM 545 C CA . GLU A 1 71 ? 2.478 -5.135 -3.849 1.00 98.25 71 GLU A CA 1
ATOM 546 C C . GLU A 1 71 ? 2.688 -6.573 -3.374 1.00 98.25 71 GLU A C 1
ATOM 548 O O . GLU A 1 71 ? 1.811 -7.166 -2.748 1.00 98.25 71 GLU A O 1
ATOM 553 N N . LYS A 1 72 ? 3.874 -7.134 -3.623 1.00 97.94 72 LYS A N 1
ATOM 554 C CA . LYS A 1 72 ? 4.193 -8.496 -3.196 1.00 97.94 72 LYS A CA 1
ATOM 555 C C . LYS A 1 72 ? 4.169 -8.638 -1.671 1.00 97.94 72 LYS A C 1
ATOM 557 O O . LYS A 1 72 ? 3.751 -9.684 -1.178 1.00 97.94 72 LYS A O 1
ATOM 562 N N . LEU A 1 73 ? 4.643 -7.629 -0.940 1.00 96.94 73 LEU A N 1
ATOM 563 C CA . LEU A 1 73 ? 4.593 -7.613 0.522 1.00 96.94 73 LEU A CA 1
ATOM 564 C C . LEU A 1 73 ? 3.141 -7.636 1.017 1.00 96.94 73 LEU A C 1
ATOM 566 O O . LEU A 1 73 ? 2.814 -8.453 1.876 1.00 96.94 73 LEU A O 1
ATOM 570 N N . GLU A 1 74 ? 2.268 -6.828 0.413 1.00 97.62 74 GLU A N 1
ATOM 571 C CA . GLU A 1 74 ? 0.833 -6.822 0.713 1.00 97.62 74 GLU A CA 1
ATOM 572 C C . GLU A 1 74 ? 0.197 -8.193 0.431 1.00 97.62 74 GLU A C 1
ATOM 574 O O . GLU A 1 74 ? -0.474 -8.748 1.294 1.00 97.62 74 GLU A O 1
ATOM 579 N N . GLN A 1 75 ? 0.472 -8.819 -0.721 1.00 98.25 75 GLN A N 1
ATOM 580 C CA . GLN A 1 75 ? -0.039 -10.166 -1.033 1.00 98.25 75 GLN A CA 1
ATOM 581 C C . GLN A 1 75 ? 0.363 -11.223 0.001 1.00 98.25 75 GLN A C 1
ATOM 583 O O . GLN A 1 75 ? -0.438 -12.092 0.359 1.00 98.25 75 GLN A O 1
ATOM 588 N N . ILE A 1 76 ? 1.615 -11.175 0.466 1.00 96.50 76 ILE A N 1
ATOM 589 C CA . ILE A 1 76 ? 2.105 -12.082 1.509 1.00 96.50 76 ILE A CA 1
ATOM 590 C C . ILE A 1 76 ? 1.317 -11.845 2.798 1.00 96.50 76 ILE A C 1
ATOM 592 O O . ILE A 1 76 ? 0.779 -12.806 3.349 1.00 96.50 76 ILE A O 1
ATOM 596 N N . ALA A 1 77 ? 1.165 -10.583 3.210 1.00 95.44 77 ALA A N 1
ATOM 597 C CA . ALA A 1 77 ? 0.401 -10.217 4.396 1.00 95.44 77 ALA A CA 1
ATOM 598 C C . ALA A 1 77 ? -1.059 -10.692 4.306 1.00 95.44 77 ALA A C 1
ATOM 600 O O . ALA A 1 77 ? -1.544 -11.352 5.223 1.00 95.44 77 ALA A O 1
ATOM 601 N N . LEU A 1 78 ? -1.750 -10.444 3.186 1.00 96.44 78 LEU A N 1
ATOM 602 C CA . LEU A 1 78 ? -3.127 -10.902 2.962 1.00 96.44 78 LEU A CA 1
ATOM 603 C C . LEU A 1 78 ? -3.256 -12.423 3.123 1.00 96.44 78 LEU A C 1
ATOM 605 O O . LEU A 1 78 ? -4.201 -12.905 3.754 1.00 96.44 78 LEU A O 1
ATOM 609 N N . LYS A 1 79 ? -2.301 -13.181 2.571 1.00 96.81 79 LYS A N 1
ATOM 610 C CA . LYS A 1 79 ? -2.282 -14.644 2.655 1.00 96.81 79 LYS A CA 1
ATOM 611 C C . LYS A 1 79 ? -2.042 -15.133 4.082 1.00 96.81 79 LYS A C 1
ATOM 613 O O . LYS A 1 79 ? -2.775 -16.004 4.543 1.00 96.81 79 LYS A O 1
ATOM 618 N N . GLU A 1 80 ? -1.035 -14.599 4.767 1.00 95.06 80 GLU A N 1
ATOM 619 C CA . GLU A 1 80 ? -0.694 -14.974 6.149 1.00 95.06 80 GLU A CA 1
ATOM 620 C C . GLU A 1 80 ? -1.831 -14.657 7.118 1.00 95.06 80 GLU A C 1
ATOM 622 O O . GLU A 1 80 ? -2.143 -15.442 8.011 1.00 95.06 80 GLU A O 1
ATOM 627 N N . LEU A 1 81 ? -2.515 -13.541 6.879 1.00 93.88 81 LEU A N 1
ATOM 628 C CA . LEU A 1 81 ? -3.677 -13.124 7.643 1.00 93.88 81 LEU A CA 1
ATOM 629 C C . LEU A 1 81 ? -4.937 -13.929 7.312 1.00 93.88 81 LEU A C 1
ATOM 631 O O . LEU A 1 81 ? -5.932 -13.764 8.017 1.00 93.88 81 LEU A O 1
ATOM 635 N N . GLY A 1 82 ? -4.944 -14.762 6.266 1.00 96.19 82 GLY A N 1
ATOM 636 C CA . GLY A 1 82 ? -6.133 -15.489 5.816 1.00 96.19 82 GLY A CA 1
ATOM 637 C C . GLY A 1 82 ? -7.258 -14.552 5.367 1.00 96.19 82 GLY A C 1
ATOM 638 O O . GLY A 1 82 ? -8.415 -14.743 5.743 1.00 96.19 82 GLY A O 1
ATOM 639 N N . MET A 1 83 ? -6.914 -13.475 4.657 1.00 97.19 83 MET A N 1
ATOM 640 C CA . MET A 1 83 ? -7.895 -12.562 4.066 1.00 97.19 83 MET A CA 1
ATOM 641 C C . MET A 1 83 ? -8.690 -13.247 2.950 1.00 97.19 83 MET A C 1
ATOM 643 O O . MET A 1 83 ? -8.251 -14.243 2.375 1.00 97.19 83 MET A O 1
ATOM 647 N N . ASP A 1 84 ? -9.867 -12.698 2.635 1.00 96.06 84 ASP A N 1
ATOM 648 C CA . ASP A 1 84 ? -10.677 -13.177 1.515 1.00 96.06 84 ASP A CA 1
ATOM 649 C C . ASP A 1 84 ? -9.853 -13.159 0.216 1.00 96.06 84 ASP A C 1
ATOM 651 O O . ASP A 1 84 ? -9.240 -12.150 -0.146 1.00 96.06 84 ASP A O 1
ATOM 655 N N . THR A 1 85 ? -9.869 -14.285 -0.498 1.00 96.94 85 THR A N 1
ATOM 656 C CA . THR A 1 85 ? -9.207 -14.458 -1.795 1.00 96.94 85 THR A CA 1
ATOM 657 C C . THR A 1 85 ? -9.594 -13.394 -2.823 1.00 96.94 85 THR A C 1
ATOM 659 O O . THR A 1 85 ? -8.770 -13.058 -3.671 1.00 96.94 85 THR A O 1
ATOM 662 N N . ALA A 1 86 ? -10.797 -12.815 -2.732 1.00 98.12 86 ALA A N 1
ATOM 663 C CA . ALA A 1 86 ? -11.233 -11.729 -3.602 1.00 98.12 86 ALA A CA 1
ATOM 664 C C . ALA A 1 86 ? -10.370 -10.462 -3.447 1.00 98.12 86 ALA A C 1
ATOM 666 O O . ALA A 1 86 ? -10.089 -9.797 -4.444 1.00 98.12 86 ALA A O 1
ATOM 667 N N . VAL A 1 87 ? -9.890 -10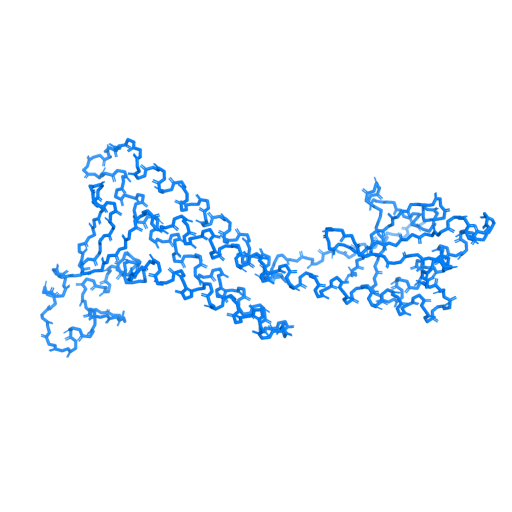.156 -2.232 1.00 97.38 87 VAL A N 1
ATOM 668 C CA . VAL A 1 87 ? -9.001 -9.004 -1.975 1.00 97.38 87 VAL A CA 1
ATOM 669 C C . VAL A 1 87 ? -7.648 -9.220 -2.657 1.00 97.38 87 VAL A C 1
ATOM 671 O O . VAL A 1 87 ? -7.180 -8.359 -3.401 1.00 97.38 87 VAL A O 1
ATOM 674 N N . GLY A 1 88 ? -7.054 -10.405 -2.479 1.00 97.69 88 GLY A N 1
ATOM 675 C CA . GLY A 1 88 ? -5.788 -10.765 -3.130 1.00 97.69 88 GLY A CA 1
ATOM 676 C C . GLY A 1 88 ? -5.896 -10.823 -4.659 1.00 97.69 88 GLY A C 1
ATOM 677 O O . GLY A 1 88 ? -4.995 -10.362 -5.367 1.00 97.69 88 GLY A O 1
ATOM 678 N N . ALA A 1 89 ? -7.022 -11.320 -5.183 1.00 98.31 89 ALA A N 1
ATOM 679 C CA . ALA A 1 89 ? -7.301 -11.351 -6.616 1.00 98.31 89 ALA A CA 1
ATOM 680 C C . ALA A 1 89 ? -7.429 -9.940 -7.210 1.00 98.31 89 ALA A C 1
ATOM 682 O O . ALA A 1 89 ? -6.859 -9.677 -8.268 1.00 98.31 89 ALA A O 1
ATOM 683 N N . ALA A 1 90 ? -8.114 -9.017 -6.528 1.00 98.44 90 ALA A N 1
ATOM 684 C CA . ALA A 1 90 ? -8.219 -7.625 -6.965 1.00 98.44 90 ALA A CA 1
ATOM 685 C C . ALA A 1 90 ? -6.842 -6.944 -7.039 1.00 98.44 90 ALA A C 1
ATOM 687 O O . ALA A 1 90 ? -6.531 -6.293 -8.040 1.00 98.44 90 ALA A O 1
ATOM 688 N N . LEU A 1 91 ? -5.987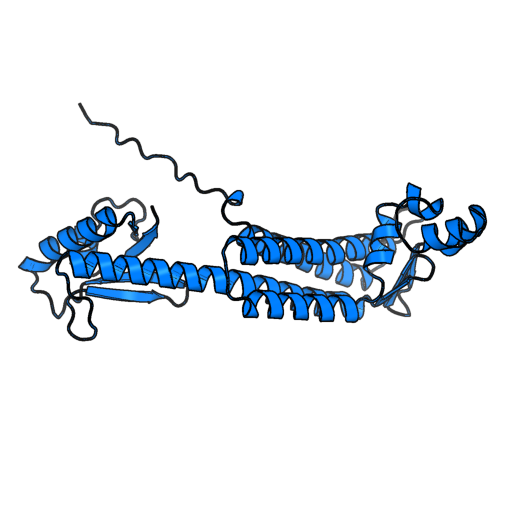 -7.163 -6.034 1.00 98.44 91 LEU A N 1
ATOM 689 C CA . LEU A 1 91 ? -4.615 -6.652 -6.036 1.00 98.44 91 LEU A CA 1
ATOM 690 C C . LEU A 1 91 ? -3.761 -7.287 -7.151 1.00 98.44 91 LEU A C 1
ATOM 692 O O . LEU A 1 91 ? -3.031 -6.583 -7.844 1.00 98.44 91 LEU A O 1
ATOM 696 N N . THR A 1 92 ? -3.922 -8.591 -7.411 1.00 98.62 92 THR A N 1
ATOM 697 C CA . THR A 1 92 ? -3.258 -9.273 -8.541 1.00 98.62 92 THR A CA 1
ATOM 698 C C . THR A 1 92 ? -3.680 -8.667 -9.882 1.00 98.62 92 THR A C 1
ATOM 700 O O . THR A 1 92 ? -2.849 -8.462 -10.761 1.00 98.62 92 THR A O 1
ATOM 703 N N . GLN A 1 93 ? -4.961 -8.341 -10.054 1.00 98.69 93 GLN A N 1
ATOM 704 C CA . GLN A 1 93 ? -5.444 -7.694 -11.275 1.00 98.69 93 GLN A CA 1
ATOM 705 C C . GLN A 1 93 ? -4.865 -6.283 -11.452 1.00 98.69 93 GLN A C 1
ATOM 707 O O . GLN A 1 93 ? -4.532 -5.904 -12.571 1.00 98.69 93 GLN A O 1
ATOM 712 N N . ALA A 1 94 ? -4.709 -5.515 -10.369 1.00 98.69 94 ALA A N 1
ATOM 713 C CA . ALA A 1 94 ? -4.049 -4.208 -10.424 1.00 98.69 94 ALA A CA 1
ATOM 714 C C . ALA A 1 94 ? -2.573 -4.328 -10.828 1.00 98.69 94 ALA A C 1
ATOM 716 O O . ALA A 1 94 ? -2.099 -3.569 -11.670 1.00 98.69 94 ALA A O 1
ATOM 717 N N . ARG A 1 95 ? -1.865 -5.334 -10.302 1.00 98.50 95 ARG A N 1
ATOM 718 C CA . ARG A 1 95 ? -0.506 -5.666 -10.740 1.00 98.50 95 ARG A CA 1
ATOM 719 C C . ARG A 1 95 ? -0.438 -5.960 -12.241 1.00 98.50 95 ARG A C 1
ATOM 721 O O . ARG A 1 95 ? 0.463 -5.454 -12.898 1.00 98.50 95 ARG A O 1
ATOM 728 N N . LEU A 1 96 ? -1.353 -6.772 -12.772 1.00 98.38 96 LEU A N 1
ATOM 729 C CA . LEU A 1 96 ? -1.356 -7.106 -14.201 1.00 98.38 96 LEU A CA 1
ATOM 730 C C . LEU A 1 96 ? -1.547 -5.854 -15.059 1.00 98.38 96 LEU A C 1
ATOM 732 O O . LEU A 1 96 ? -0.768 -5.628 -15.973 1.00 98.38 96 LEU A O 1
ATOM 736 N N . ARG A 1 97 ? -2.498 -4.980 -14.702 1.00 98.69 97 ARG A N 1
ATOM 737 C CA . ARG A 1 97 ? -2.694 -3.702 -15.410 1.00 98.69 97 ARG A CA 1
ATOM 738 C C . ARG A 1 97 ? -1.476 -2.782 -15.315 1.00 98.69 97 ARG A C 1
ATOM 740 O O . ARG A 1 97 ? -1.153 -2.110 -16.288 1.00 98.69 97 ARG A O 1
ATOM 747 N N . PHE A 1 98 ? -0.776 -2.782 -14.180 1.00 98.62 98 PHE A N 1
ATOM 748 C CA . PHE A 1 98 ? 0.490 -2.065 -14.026 1.00 98.62 98 PHE A CA 1
ATOM 749 C C . PHE A 1 98 ? 1.579 -2.611 -14.962 1.00 98.62 98 PHE A C 1
ATOM 751 O O . PHE A 1 98 ? 2.255 -1.833 -15.631 1.00 98.62 98 PHE A O 1
ATOM 758 N N . GLU A 1 99 ? 1.754 -3.935 -15.014 1.00 97.81 99 GLU A N 1
ATOM 759 C CA . GLU A 1 99 ? 2.737 -4.590 -15.887 1.00 97.81 99 GLU A CA 1
ATOM 760 C C . GLU A 1 99 ? 2.380 -4.399 -17.378 1.00 97.81 99 GLU A C 1
ATOM 762 O O . GLU A 1 99 ? 3.276 -4.153 -18.183 1.00 97.81 99 GLU A O 1
ATOM 767 N N . ASP A 1 100 ? 1.092 -4.412 -17.732 1.00 98.25 100 ASP A N 1
ATOM 768 C CA . ASP A 1 100 ? 0.603 -4.150 -19.094 1.00 98.25 100 ASP A CA 1
ATOM 769 C C . ASP A 1 100 ? 0.808 -2.685 -19.521 1.00 98.25 100 ASP A C 1
ATOM 771 O O . ASP A 1 100 ? 1.152 -2.413 -20.672 1.00 98.25 100 ASP A O 1
ATOM 775 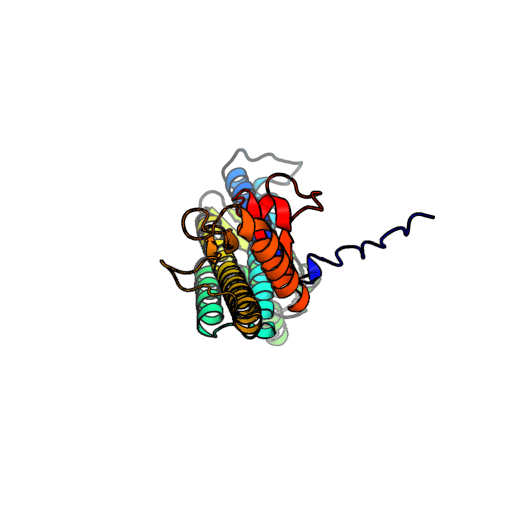N N . ALA A 1 101 ? 0.621 -1.728 -18.605 1.00 98.44 101 ALA A N 1
ATOM 776 C CA . ALA A 1 101 ? 0.836 -0.302 -18.867 1.00 98.44 101 ALA A CA 1
ATOM 777 C C . ALA A 1 101 ? 2.324 0.065 -19.009 1.00 98.44 101 ALA A C 1
ATOM 779 O O . ALA A 1 101 ? 2.663 1.085 -19.612 1.00 98.44 101 ALA A O 1
ATOM 780 N N . LEU A 1 102 ? 3.210 -0.755 -18.443 1.00 98.12 102 LEU A N 1
ATOM 781 C CA . LEU A 1 102 ? 4.654 -0.549 -18.419 1.00 98.12 102 LEU A CA 1
ATOM 782 C C . LEU A 1 102 ? 5.364 -1.783 -18.981 1.00 98.12 102 LEU A C 1
ATOM 784 O O . LEU A 1 102 ? 6.064 -2.486 -18.238 1.00 98.12 102 LEU A O 1
ATOM 788 N N . PRO A 1 103 ? 5.202 -2.055 -20.291 1.00 96.50 103 PRO A N 1
ATOM 789 C CA . PRO A 1 103 ? 5.814 -3.215 -20.912 1.00 96.50 103 PRO A CA 1
ATOM 790 C C . PRO A 1 103 ? 7.324 -3.206 -20.674 1.00 96.50 103 PRO A C 1
ATOM 792 O O . PRO A 1 103 ? 7.964 -2.163 -20.574 1.00 96.50 103 PRO A O 1
ATOM 795 N N . ASP A 1 104 ? 7.890 -4.395 -20.505 1.00 95.88 104 ASP A N 1
ATOM 796 C CA . ASP A 1 104 ? 9.319 -4.618 -20.294 1.00 95.88 104 ASP A CA 1
ATOM 797 C C . ASP A 1 104 ? 9.981 -3.897 -19.105 1.00 95.88 104 ASP A C 1
ATOM 799 O O . ASP A 1 104 ? 11.196 -4.029 -18.924 1.00 95.88 104 ASP A O 1
ATOM 803 N N . ILE A 1 105 ? 9.236 -3.213 -18.225 1.00 95.81 105 ILE A N 1
ATOM 804 C CA . ILE A 1 105 ? 9.803 -2.481 -17.076 1.00 95.81 105 ILE A CA 1
ATOM 805 C C . ILE A 1 105 ? 10.715 -3.359 -16.214 1.00 95.81 105 ILE A C 1
ATOM 807 O O . ILE A 1 105 ? 11.750 -2.922 -15.705 1.00 95.81 105 ILE A O 1
ATOM 811 N N . LYS A 1 106 ? 10.370 -4.646 -16.102 1.00 93.50 106 LYS A N 1
ATOM 812 C CA . LYS A 1 106 ? 11.191 -5.651 -15.432 1.00 93.50 106 LYS A CA 1
ATOM 813 C C . LYS A 1 106 ? 12.558 -5.799 -16.099 1.00 93.50 106 LYS A C 1
ATOM 815 O O . LYS A 1 106 ? 13.563 -5.779 -15.396 1.00 93.50 106 LYS A O 1
ATOM 820 N N . HIS A 1 107 ? 12.599 -5.940 -17.421 1.00 94.62 107 HIS A N 1
ATOM 821 C CA . HIS A 1 107 ? 13.840 -6.098 -18.175 1.00 94.62 107 HIS A CA 1
ATOM 822 C C . HIS A 1 107 ? 14.681 -4.824 -18.163 1.00 94.62 107 HIS A C 1
ATOM 824 O O . HIS A 1 107 ? 15.895 -4.909 -17.980 1.00 94.62 107 HIS A O 1
ATOM 830 N N . VAL A 1 108 ? 14.042 -3.654 -18.265 1.00 95.94 108 VAL A N 1
ATOM 831 C CA . VAL A 1 108 ? 14.730 -2.365 -18.132 1.00 95.94 108 VAL A CA 1
ATOM 832 C C . VAL A 1 108 ? 15.403 -2.250 -16.765 1.00 95.94 108 VAL A C 1
ATOM 834 O O . VAL A 1 108 ? 16.606 -1.999 -16.688 1.00 95.94 108 VAL A O 1
ATOM 837 N N . ARG A 1 109 ? 14.670 -2.512 -15.675 1.00 94.50 109 ARG A N 1
ATOM 838 C CA . ARG A 1 109 ? 15.239 -2.485 -14.320 1.00 94.50 109 ARG A CA 1
ATOM 839 C C . ARG A 1 109 ? 16.343 -3.518 -14.143 1.00 94.50 109 ARG A C 1
ATOM 841 O O . ARG A 1 109 ? 17.391 -3.179 -13.598 1.00 94.50 109 ARG A O 1
ATOM 848 N N . ASP A 1 110 ? 16.110 -4.764 -14.554 1.00 93.00 110 ASP A N 1
ATOM 849 C CA . ASP A 1 110 ? 17.080 -5.850 -14.384 1.00 93.00 110 ASP A CA 1
ATOM 850 C C . ASP A 1 110 ? 18.396 -5.516 -15.104 1.00 93.00 110 ASP A C 1
ATOM 852 O O . ASP A 1 110 ? 19.462 -5.679 -14.515 1.00 93.00 110 ASP A O 1
ATOM 856 N N . GLY A 1 111 ? 18.326 -4.941 -16.310 1.00 92.50 111 GLY A N 1
ATOM 857 C CA . GLY A 1 111 ? 19.501 -4.453 -17.029 1.00 92.50 111 GLY A CA 1
ATOM 858 C C . GLY A 1 111 ? 20.255 -3.337 -16.294 1.00 92.50 111 GLY A C 1
ATOM 859 O O . GLY A 1 111 ? 21.483 -3.318 -16.324 1.00 92.50 111 GLY A O 1
ATOM 860 N N . ILE A 1 112 ? 19.549 -2.427 -15.612 1.00 93.50 112 ILE A N 1
ATOM 861 C CA . ILE A 1 112 ? 20.164 -1.342 -14.824 1.00 93.50 112 ILE A CA 1
ATOM 862 C C . ILE A 1 112 ? 20.811 -1.877 -13.540 1.00 93.50 112 ILE A C 1
ATOM 864 O O . ILE A 1 112 ? 21.928 -1.494 -13.204 1.00 93.50 112 ILE A O 1
ATOM 868 N N . THR A 1 113 ? 20.099 -2.725 -12.792 1.00 93.25 113 THR A N 1
ATOM 869 C CA . THR A 1 113 ? 20.527 -3.180 -11.455 1.00 93.25 113 THR A CA 1
ATOM 870 C C . THR A 1 113 ? 21.576 -4.287 -11.514 1.00 93.25 113 THR A C 1
ATOM 872 O O . THR A 1 113 ? 22.416 -4.360 -10.627 1.00 93.25 113 THR A O 1
ATOM 875 N N . HIS A 1 114 ? 21.525 -5.135 -12.542 1.00 92.88 114 HIS A N 1
ATOM 876 C CA . HI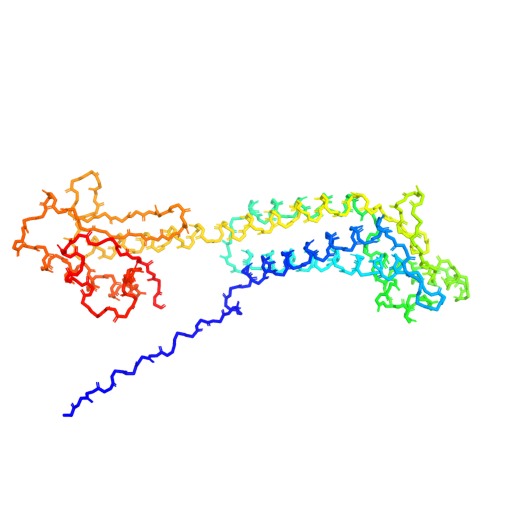S A 1 114 ? 22.414 -6.285 -12.717 1.00 92.88 114 HIS A CA 1
ATOM 877 C C . HIS A 1 114 ? 23.292 -6.123 -13.961 1.00 92.88 114 HIS A C 1
ATOM 879 O O . HIS A 1 114 ? 23.507 -7.081 -14.706 1.00 92.88 114 HIS A O 1
ATOM 885 N N . PHE A 1 115 ? 23.748 -4.899 -14.243 1.00 90.44 115 PHE A N 1
ATOM 886 C CA . PHE A 1 115 ? 24.455 -4.557 -15.480 1.00 90.44 115 PHE A CA 1
ATOM 887 C C . PHE A 1 115 ? 25.690 -5.442 -15.725 1.00 90.44 115 PHE A C 1
ATOM 889 O O . PHE A 1 115 ? 26.010 -5.758 -16.873 1.00 90.44 115 PHE A O 1
ATOM 896 N N . GLU A 1 116 ? 26.371 -5.868 -14.661 1.00 92.19 116 GLU A N 1
ATOM 897 C CA . GLU A 1 116 ? 27.554 -6.725 -14.678 1.00 92.19 116 GLU A CA 1
ATOM 898 C C . GLU A 1 116 ? 27.270 -8.110 -15.265 1.00 92.19 116 GLU A C 1
ATOM 900 O O . GLU A 1 116 ? 28.050 -8.605 -16.081 1.00 92.19 116 GLU A O 1
ATOM 905 N N . ASP A 1 117 ? 26.132 -8.703 -14.911 1.00 91.62 117 ASP A N 1
ATOM 906 C CA . ASP A 1 117 ? 25.692 -9.994 -15.431 1.00 91.62 117 ASP A CA 1
ATOM 907 C C . ASP A 1 117 ? 24.994 -9.815 -16.779 1.00 91.62 117 ASP A C 1
ATOM 909 O O . ASP A 1 117 ? 25.229 -10.571 -17.728 1.00 91.62 117 ASP A O 1
ATOM 913 N N . TRP A 1 118 ? 24.157 -8.782 -16.885 1.00 90.00 118 TRP A N 1
ATOM 914 C CA . TRP A 1 118 ? 23.316 -8.537 -18.048 1.00 90.00 118 TRP A CA 1
ATOM 915 C C . TRP A 1 118 ? 24.153 -8.257 -19.299 1.00 90.00 118 TRP A C 1
ATOM 917 O O . TRP A 1 118 ? 23.957 -8.891 -20.337 1.00 90.00 118 TRP A O 1
ATOM 927 N N . SER A 1 119 ? 25.169 -7.398 -19.177 1.00 86.19 119 SER A N 1
ATOM 928 C CA . SER A 1 119 ? 26.098 -7.079 -20.271 1.00 86.19 119 SER A CA 1
ATOM 929 C C . SER A 1 119 ? 26.941 -8.275 -20.728 1.00 86.19 119 SER A C 1
ATOM 931 O O . SER A 1 119 ? 27.453 -8.279 -21.845 1.00 86.19 119 SER A O 1
ATOM 933 N N . ARG A 1 120 ? 27.077 -9.314 -19.896 1.00 88.25 120 ARG A N 1
ATOM 934 C CA . ARG A 1 120 ? 27.865 -10.520 -20.196 1.00 88.25 120 ARG A CA 1
ATOM 935 C C . ARG A 1 120 ? 27.017 -11.690 -20.693 1.00 88.25 120 ARG A C 1
ATOM 937 O O . ARG A 1 120 ? 27.575 -12.756 -20.963 1.00 88.25 120 ARG A O 1
ATOM 944 N N . GLY A 1 121 ? 25.695 -11.532 -20.787 1.00 90.50 121 GLY A N 1
ATOM 945 C CA . GLY A 1 121 ? 24.791 -12.650 -21.068 1.00 90.50 121 GLY A CA 1
ATOM 946 C C . GLY A 1 121 ? 24.741 -13.677 -19.935 1.00 90.50 121 GLY A C 1
ATOM 947 O O . GLY A 1 121 ? 24.563 -14.871 -20.178 1.00 90.50 121 GLY A O 1
ATOM 948 N N . GLN A 1 122 ? 24.984 -13.238 -18.701 1.00 91.25 122 GLN A N 1
ATOM 949 C CA . GLN A 1 122 ? 24.969 -14.057 -17.492 1.00 91.25 122 GLN A CA 1
ATOM 950 C C . GLN A 1 122 ? 23.682 -13.804 -16.686 1.00 91.25 122 GLN A C 1
ATOM 952 O O . GLN A 1 122 ? 22.783 -13.074 -17.116 1.00 91.25 122 GLN A O 1
ATOM 957 N N . GLY A 1 123 ? 23.561 -14.473 -15.539 1.00 89.62 123 GLY A N 1
ATOM 958 C CA . GLY A 1 123 ? 22.388 -14.374 -14.676 1.00 89.62 123 GLY A CA 1
ATOM 959 C C . GLY A 1 123 ? 21.151 -15.066 -15.257 1.00 89.62 123 GLY A C 1
ATOM 960 O O . GLY A 1 123 ? 21.224 -16.177 -15.784 1.00 89.62 123 GLY A O 1
ATOM 961 N N . ARG A 1 124 ? 19.991 -14.418 -15.112 1.00 88.19 124 ARG A N 1
ATOM 962 C CA . ARG A 1 124 ? 18.685 -14.897 -15.590 1.00 88.19 124 ARG A CA 1
ATOM 963 C C . ARG A 1 124 ? 18.077 -13.839 -16.508 1.00 88.19 124 ARG A C 1
ATOM 965 O O . ARG A 1 124 ? 18.149 -12.660 -16.185 1.00 88.19 124 ARG A O 1
ATOM 972 N N . GLY A 1 125 ? 17.457 -14.251 -17.610 1.00 90.19 125 GLY A N 1
ATOM 973 C CA . GLY A 1 125 ? 16.755 -13.343 -18.523 1.00 90.19 125 GLY A CA 1
ATOM 974 C C . GLY A 1 125 ? 17.042 -13.618 -20.002 1.00 90.19 125 GLY A C 1
ATOM 975 O O . GLY A 1 125 ? 17.755 -14.575 -20.324 1.00 90.19 125 GLY A O 1
ATOM 976 N N . PRO A 1 126 ? 16.485 -12.806 -20.915 1.00 91.81 126 PRO A N 1
ATOM 977 C CA . PRO A 1 126 ? 16.589 -13.062 -22.351 1.00 91.81 126 PRO A CA 1
ATOM 978 C C . PRO A 1 126 ? 18.022 -12.951 -22.896 1.00 91.81 126 PRO A C 1
ATOM 980 O O . PRO A 1 126 ? 18.385 -13.681 -23.811 1.00 91.81 126 PRO A O 1
ATOM 983 N N . GLN A 1 127 ? 18.877 -12.130 -22.283 1.00 92.75 127 GLN A N 1
ATOM 984 C CA . GLN A 1 127 ? 20.308 -12.045 -22.587 1.00 92.75 127 GLN A CA 1
ATOM 985 C C . GLN A 1 127 ? 21.037 -13.374 -22.333 1.00 92.75 127 GLN A C 1
ATOM 987 O O . GLN A 1 127 ? 21.931 -13.762 -23.087 1.00 92.75 127 GLN A O 1
ATOM 992 N N . ARG A 1 128 ? 20.635 -14.103 -21.279 1.00 94.38 128 ARG A N 1
ATOM 993 C CA . ARG A 1 128 ? 21.171 -15.433 -20.973 1.00 94.38 128 ARG A CA 1
ATOM 994 C C . ARG A 1 128 ? 20.663 -16.462 -21.977 1.00 94.38 128 ARG A C 1
ATOM 996 O O . ARG A 1 128 ? 21.451 -17.272 -22.449 1.00 94.38 128 ARG A O 1
ATOM 1003 N N . VAL A 1 129 ? 19.383 -16.383 -22.348 1.00 94.31 129 VAL A N 1
ATOM 1004 C CA . VAL A 1 129 ? 18.783 -17.239 -23.386 1.00 94.31 129 VAL A CA 1
ATOM 1005 C C . VAL A 1 129 ? 19.506 -17.064 -24.723 1.00 94.31 129 VAL A C 1
ATOM 1007 O O . VAL A 1 129 ? 19.884 -18.057 -25.338 1.00 94.31 129 VAL A O 1
ATOM 1010 N N . ALA A 1 130 ? 19.777 -15.824 -25.141 1.00 92.62 130 ALA A N 1
ATOM 1011 C CA . ALA A 1 130 ? 20.566 -15.543 -26.340 1.00 92.62 130 ALA A CA 1
ATOM 1012 C C . ALA A 1 130 ? 21.975 -16.145 -26.239 1.00 92.62 130 ALA A C 1
ATOM 1014 O O . ALA A 1 130 ? 22.466 -16.776 -27.177 1.00 92.62 130 ALA A O 1
ATOM 1015 N N . ARG A 1 131 ? 22.620 -16.022 -25.069 1.00 94.62 131 ARG A N 1
ATOM 1016 C CA . ARG A 1 131 ? 23.949 -16.601 -24.863 1.00 94.62 131 ARG A CA 1
ATOM 1017 C C . ARG A 1 131 ? 23.949 -18.129 -24.945 1.00 94.62 131 ARG A C 1
ATOM 1019 O O . ARG A 1 131 ? 24.844 -18.689 -25.577 1.00 94.62 131 ARG A O 1
ATOM 1026 N N . ASP A 1 132 ? 22.963 -18.787 -24.343 1.00 95.88 132 ASP A N 1
ATOM 1027 C CA . ASP A 1 132 ? 22.794 -20.245 -24.394 1.00 95.88 132 ASP A CA 1
ATOM 1028 C C . ASP A 1 132 ? 22.437 -20.730 -25.814 1.00 95.88 132 ASP A C 1
ATOM 1030 O O . ASP A 1 132 ? 22.836 -21.823 -26.209 1.00 95.88 132 ASP A O 1
ATOM 1034 N N . ALA A 1 133 ? 21.778 -19.888 -26.619 1.00 95.94 133 ALA A N 1
ATOM 1035 C CA . ALA A 1 133 ? 21.522 -20.122 -28.043 1.00 95.94 133 ALA A CA 1
ATOM 1036 C C . ALA A 1 133 ? 22.751 -19.891 -28.951 1.00 95.94 133 ALA A C 1
ATOM 1038 O O . ALA A 1 133 ? 22.671 -20.092 -30.162 1.00 95.94 133 ALA A O 1
ATOM 1039 N N . GLY A 1 134 ? 23.896 -19.494 -28.385 1.00 96.19 134 GLY A N 1
ATOM 1040 C CA . GLY A 1 134 ? 25.171 -19.376 -29.094 1.00 96.19 134 GLY A CA 1
ATOM 1041 C C . GLY A 1 134 ? 25.589 -17.954 -29.474 1.00 96.19 134 GLY A C 1
ATOM 1042 O O . GLY A 1 134 ? 26.708 -17.788 -29.962 1.00 96.19 134 GLY A O 1
ATOM 1043 N N . THR A 1 135 ? 24.773 -16.926 -29.203 1.00 95.94 135 THR A N 1
ATOM 1044 C CA . THR A 1 135 ? 25.126 -15.518 -29.469 1.00 95.94 135 THR A CA 1
ATOM 1045 C C . THR A 1 135 ? 26.436 -15.146 -28.775 1.00 95.94 135 THR A C 1
ATOM 1047 O O . THR A 1 135 ? 26.676 -15.522 -27.619 1.00 95.94 135 THR A O 1
ATOM 1050 N N . LEU A 1 136 ? 27.322 -14.425 -29.469 1.00 95.44 136 LEU A N 1
ATOM 1051 C CA . LEU A 1 136 ? 28.634 -14.082 -28.921 1.00 95.44 136 LEU A CA 1
ATOM 1052 C C . LEU A 1 136 ? 28.496 -13.059 -27.779 1.00 95.44 136 LEU A C 1
ATOM 1054 O O . LEU A 1 136 ? 27.663 -12.160 -27.870 1.00 95.44 136 LEU A O 1
ATOM 1058 N N . PRO A 1 137 ? 29.343 -13.100 -26.728 1.00 92.69 137 PRO A N 1
ATOM 1059 C CA . PRO A 1 137 ? 29.229 -12.169 -25.600 1.00 92.69 137 PRO A CA 1
ATOM 1060 C C . PRO A 1 137 ? 29.238 -10.691 -26.005 1.00 92.69 137 PRO A C 1
ATOM 1062 O O . PRO A 1 137 ? 28.526 -9.889 -25.418 1.00 92.69 137 PRO A O 1
ATOM 1065 N N . ARG A 1 138 ? 30.012 -10.328 -27.036 1.00 93.44 138 ARG A N 1
ATOM 1066 C CA . ARG A 1 138 ? 30.055 -8.957 -27.562 1.00 93.44 138 ARG A CA 1
ATOM 1067 C C . ARG A 1 138 ? 28.737 -8.532 -28.215 1.00 93.44 138 ARG A C 1
ATOM 1069 O O . ARG A 1 138 ? 28.388 -7.361 -28.133 1.00 93.44 138 ARG A O 1
ATOM 1076 N N . GLU A 1 139 ? 28.042 -9.454 -28.874 1.00 93.62 139 GLU A N 1
ATOM 1077 C CA . GLU A 1 139 ? 26.739 -9.195 -29.495 1.00 93.62 139 GLU A CA 1
ATOM 1078 C C . GLU A 1 139 ? 25.668 -9.047 -28.416 1.00 93.62 139 GLU A C 1
ATOM 1080 O O . GLU A 1 139 ? 24.960 -8.050 -28.413 1.00 93.62 139 GLU A O 1
ATOM 1085 N N . VAL A 1 140 ? 25.654 -9.944 -27.421 1.00 92.31 140 VAL A N 1
ATOM 1086 C CA . VAL A 1 140 ? 24.776 -9.811 -26.247 1.00 92.31 140 VAL A CA 1
ATOM 1087 C C . VAL A 1 140 ? 25.009 -8.477 -25.541 1.00 92.31 140 VAL A C 1
ATOM 1089 O O . VAL A 1 140 ? 24.050 -7.770 -25.240 1.00 92.31 140 VAL A O 1
ATOM 1092 N N . ALA A 1 141 ? 26.276 -8.108 -25.320 1.00 91.44 141 ALA A N 1
ATOM 1093 C CA . ALA A 1 141 ? 26.624 -6.818 -24.751 1.00 91.44 141 ALA A CA 1
ATOM 1094 C C . ALA A 1 141 ? 26.029 -5.701 -25.603 1.00 91.44 141 ALA A C 1
ATOM 1096 O O . ALA A 1 141 ? 25.214 -4.959 -25.081 1.00 91.44 141 ALA A O 1
ATOM 1097 N N . ARG A 1 142 ? 26.359 -5.633 -26.903 1.00 91.25 142 ARG A N 1
ATOM 1098 C CA . ARG A 1 142 ? 25.881 -4.604 -27.843 1.00 91.25 142 ARG A CA 1
ATOM 1099 C C . ARG A 1 142 ? 24.359 -4.452 -27.838 1.00 91.25 142 ARG A C 1
ATOM 1101 O O . ARG A 1 142 ? 23.886 -3.321 -27.878 1.00 91.25 142 ARG A O 1
ATOM 1108 N N . ASP A 1 143 ? 23.629 -5.556 -27.771 1.00 91.31 143 ASP A N 1
ATOM 1109 C CA . ASP A 1 143 ? 22.178 -5.557 -27.930 1.00 91.31 143 ASP A CA 1
ATOM 1110 C C . ASP A 1 143 ? 21.446 -5.259 -26.604 1.00 91.31 143 ASP A C 1
ATOM 1112 O O . ASP A 1 143 ? 20.307 -4.803 -26.629 1.00 91.31 143 ASP A O 1
ATOM 1116 N N . HIS A 1 144 ? 22.088 -5.454 -25.442 1.00 89.31 144 HIS A N 1
ATOM 1117 C CA . HIS A 1 144 ? 21.441 -5.315 -24.127 1.00 89.31 144 HIS A CA 1
ATOM 1118 C C . HIS A 1 144 ? 22.079 -4.302 -23.161 1.00 89.31 144 HIS A C 1
ATOM 1120 O O . HIS A 1 144 ? 21.538 -4.106 -22.075 1.00 89.31 144 HIS A O 1
ATOM 1126 N N . TRP A 1 145 ? 23.210 -3.670 -23.493 1.00 85.06 145 TRP A N 1
ATOM 1127 C CA . TRP A 1 145 ? 23.906 -2.750 -22.577 1.00 85.06 145 TRP A CA 1
ATOM 1128 C C . TRP A 1 145 ? 23.388 -1.307 -22.599 1.00 85.06 145 TRP A C 1
ATOM 1130 O O . TRP A 1 145 ? 23.596 -0.571 -21.634 1.00 85.06 145 TRP A O 1
ATOM 1140 N N . SER A 1 146 ? 22.803 -0.867 -23.715 1.00 91.19 146 SER A N 1
ATOM 1141 C CA . SER A 1 146 ? 22.524 0.549 -23.945 1.00 91.19 146 SER A CA 1
ATOM 1142 C C . SER A 1 146 ? 21.272 0.991 -23.202 1.00 91.19 146 SER A C 1
ATOM 1144 O O . SER A 1 146 ? 20.205 0.426 -23.424 1.00 91.19 146 SER A O 1
ATOM 1146 N N . PHE A 1 147 ? 21.396 2.045 -22.400 1.00 95.38 147 PHE A N 1
ATOM 1147 C CA . PHE A 1 147 ? 20.282 2.710 -21.729 1.00 95.38 147 PHE A CA 1
ATOM 1148 C C . PHE A 1 147 ? 20.103 4.124 -22.282 1.00 95.38 147 PHE A C 1
ATOM 1150 O O . PHE A 1 147 ? 21.097 4.835 -22.452 1.00 95.38 147 PHE A O 1
ATOM 1157 N N . GLY A 1 148 ? 18.861 4.553 -22.491 1.00 96.56 148 GLY A N 1
ATOM 1158 C CA . GLY A 1 148 ? 18.569 5.927 -22.877 1.00 96.56 148 GLY A CA 1
ATOM 1159 C C . GLY A 1 148 ? 17.119 6.323 -22.640 1.00 96.56 148 GLY A C 1
ATOM 1160 O O . GLY A 1 148 ? 16.212 5.516 -22.791 1.00 96.56 148 GLY A O 1
ATOM 1161 N N . TYR A 1 149 ? 16.915 7.584 -22.292 1.00 97.94 149 TYR A N 1
ATOM 1162 C CA . TYR A 1 149 ? 15.630 8.272 -22.344 1.00 97.94 149 TYR A CA 1
ATOM 1163 C C . TYR A 1 149 ? 15.584 9.213 -23.552 1.00 97.94 149 TYR A C 1
ATOM 1165 O O . TYR A 1 149 ? 16.507 10.009 -23.743 1.00 97.94 149 TYR A O 1
ATOM 1173 N N . ASP A 1 150 ? 14.524 9.125 -24.349 1.00 97.75 150 ASP A N 1
ATOM 1174 C CA . ASP A 1 150 ? 14.239 10.037 -25.454 1.00 97.75 150 ASP A CA 1
ATOM 1175 C C . ASP A 1 150 ? 13.095 10.992 -25.063 1.00 97.75 150 ASP A C 1
ATOM 1177 O O . ASP A 1 150 ? 11.951 10.550 -24.944 1.00 97.75 150 ASP A O 1
ATOM 1181 N N . PRO A 1 151 ? 13.365 12.301 -24.884 1.00 97.00 151 PRO A N 1
ATOM 1182 C CA . PRO A 1 151 ? 12.342 13.272 -24.507 1.00 97.00 151 PRO A CA 1
ATOM 1183 C C . PRO A 1 151 ? 11.364 13.611 -25.639 1.00 97.00 151 PRO A C 1
ATOM 1185 O O . PRO A 1 151 ? 10.337 14.227 -25.374 1.00 97.00 151 PRO A O 1
ATOM 1188 N N . VAL A 1 152 ? 11.668 13.266 -26.896 1.00 97.31 152 VAL A N 1
ATOM 1189 C CA . VAL A 1 152 ? 10.761 13.508 -28.031 1.00 97.31 152 VAL A CA 1
ATOM 1190 C C . VAL A 1 152 ? 9.635 12.482 -28.037 1.00 97.31 152 VAL A C 1
ATOM 1192 O O . VAL A 1 152 ? 8.482 12.828 -28.284 1.00 97.31 152 VAL A O 1
ATOM 1195 N N . THR A 1 153 ? 9.968 11.222 -27.766 1.00 97.62 153 THR A N 1
ATOM 1196 C CA . THR A 1 153 ? 9.007 10.110 -27.725 1.00 97.62 153 THR A CA 1
ATOM 1197 C C . THR A 1 153 ? 8.561 9.752 -26.307 1.00 97.62 153 THR A C 1
ATOM 1199 O O . THR A 1 153 ? 7.757 8.839 -26.134 1.00 97.62 153 THR A O 1
ATOM 1202 N N . ASP A 1 154 ? 9.080 10.453 -25.298 1.00 98.06 154 ASP A N 1
ATOM 1203 C CA . ASP A 1 154 ? 8.819 10.232 -23.873 1.00 98.06 154 ASP A CA 1
ATOM 1204 C C . ASP A 1 154 ? 9.005 8.761 -23.452 1.00 98.06 154 ASP A C 1
ATOM 1206 O O . ASP A 1 154 ? 8.191 8.160 -22.744 1.00 98.06 154 ASP A O 1
ATOM 1210 N N . THR A 1 155 ? 10.075 8.146 -23.965 1.00 98.44 155 THR A N 1
ATOM 1211 C CA . THR A 1 155 ? 10.317 6.700 -23.874 1.00 98.44 155 THR A CA 1
ATOM 1212 C C . THR A 1 155 ? 11.670 6.407 -23.242 1.00 98.44 155 THR A C 1
ATOM 1214 O O . THR A 1 155 ? 12.687 7.009 -23.592 1.00 98.44 155 THR A O 1
ATOM 1217 N N . VAL A 1 156 ? 11.688 5.452 -22.311 1.00 98.44 156 VAL A N 1
ATOM 1218 C CA . VAL A 1 156 ? 12.911 4.872 -21.749 1.00 98.44 156 VAL A CA 1
ATOM 1219 C C . VAL A 1 156 ? 13.201 3.552 -22.445 1.00 98.44 156 VAL A C 1
ATOM 1221 O O . VAL A 1 156 ? 12.319 2.704 -22.555 1.00 98.44 156 VAL A O 1
ATOM 1224 N N . THR A 1 157 ? 14.455 3.361 -22.838 1.00 97.88 157 THR A N 1
ATOM 1225 C CA . THR A 1 157 ? 14.949 2.187 -23.556 1.00 97.88 157 THR A CA 1
ATOM 1226 C C . THR A 1 157 ? 16.125 1.558 -22.816 1.00 97.88 157 THR A C 1
ATOM 1228 O O . THR A 1 157 ? 17.038 2.254 -22.368 1.00 97.88 157 THR A O 1
ATOM 1231 N N . MET A 1 158 ? 16.134 0.227 -22.731 1.00 95.69 158 MET A N 1
ATOM 1232 C CA . MET A 1 158 ? 17.280 -0.584 -22.318 1.00 95.69 158 MET A CA 1
ATOM 1233 C C . MET A 1 158 ? 17.450 -1.748 -23.296 1.00 95.69 158 MET A C 1
ATOM 1235 O O . MET A 1 158 ? 16.685 -2.710 -23.265 1.00 95.69 158 MET A O 1
ATOM 1239 N N . GLY A 1 159 ? 18.441 -1.676 -24.181 1.00 93.12 159 GLY A N 1
ATOM 1240 C CA . GLY A 1 159 ? 18.562 -2.616 -25.298 1.00 93.12 159 GLY A CA 1
ATOM 1241 C C . GLY A 1 159 ? 17.270 -2.657 -26.137 1.00 93.12 159 GLY A C 1
ATOM 1242 O O . GLY A 1 159 ? 16.837 -1.602 -26.595 1.00 93.12 159 GLY A O 1
ATOM 1243 N N . PRO A 1 160 ? 16.626 -3.827 -26.327 1.00 94.19 160 PRO A N 1
ATOM 1244 C CA . PRO A 1 160 ? 15.367 -3.940 -27.069 1.00 94.19 160 PRO A CA 1
ATOM 1245 C C . PRO A 1 160 ? 14.113 -3.611 -26.239 1.00 94.19 160 PRO A C 1
ATOM 1247 O O . PRO A 1 160 ? 13.011 -3.688 -26.768 1.00 94.19 160 PRO A O 1
ATOM 1250 N N . TYR A 1 161 ? 14.260 -3.312 -24.947 1.00 96.75 161 TYR A N 1
ATOM 1251 C CA . TYR A 1 161 ? 13.149 -3.151 -24.008 1.00 96.75 161 TYR A CA 1
ATOM 1252 C C . TYR A 1 161 ? 12.780 -1.688 -23.842 1.00 96.75 161 TYR A C 1
ATOM 1254 O O . TYR A 1 161 ? 13.676 -0.857 -23.672 1.00 96.75 161 TYR A O 1
ATOM 1262 N N . THR A 1 162 ? 11.484 -1.381 -23.819 1.00 97.62 162 THR A N 1
ATOM 1263 C CA . THR A 1 162 ? 11.013 0.008 -23.749 1.00 97.62 162 THR A CA 1
ATOM 1264 C C . THR A 1 162 ? 9.780 0.173 -22.878 1.00 97.62 162 THR A C 1
ATOM 1266 O O . THR A 1 162 ? 8.884 -0.661 -22.945 1.00 97.62 162 THR A O 1
ATOM 1269 N N . PHE A 1 163 ? 9.674 1.298 -22.169 1.00 98.38 163 PHE A N 1
ATOM 1270 C CA . PHE A 1 163 ? 8.418 1.736 -21.553 1.00 98.38 163 PHE A CA 1
ATOM 1271 C C . PHE A 1 163 ? 8.207 3.249 -21.712 1.00 98.38 163 PHE A C 1
ATOM 1273 O O . PHE A 1 163 ? 9.166 4.016 -21.835 1.00 98.38 163 PHE A O 1
ATOM 1280 N N . SER A 1 164 ? 6.941 3.678 -21.696 1.00 98.31 164 SER A N 1
ATOM 1281 C CA . SER A 1 164 ? 6.555 5.091 -21.789 1.00 98.31 164 SER A CA 1
ATOM 1282 C C . SER A 1 164 ? 6.565 5.764 -20.416 1.00 98.31 164 SER A C 1
ATOM 1284 O O . SER A 1 164 ? 5.983 5.251 -19.458 1.00 98.31 164 SER A O 1
ATOM 1286 N N . VAL A 1 165 ? 7.186 6.940 -20.326 1.00 98.50 165 VAL A N 1
ATOM 1287 C CA . VAL A 1 165 ? 7.236 7.748 -19.099 1.00 98.50 165 VAL A CA 1
ATOM 1288 C C . VAL A 1 165 ? 5.860 8.333 -18.778 1.00 98.50 165 VAL A C 1
ATOM 1290 O O . VAL A 1 165 ? 5.440 8.283 -17.623 1.00 98.50 165 VAL A O 1
ATOM 1293 N N . ALA A 1 166 ? 5.100 8.773 -19.786 1.00 98.00 166 ALA A N 1
ATOM 1294 C CA . ALA A 1 166 ? 3.718 9.230 -19.631 1.00 98.00 166 ALA A CA 1
ATOM 1295 C C . ALA A 1 166 ? 2.793 8.202 -18.950 1.00 98.00 166 ALA A C 1
ATOM 1297 O O . ALA A 1 166 ? 1.859 8.586 -18.243 1.00 98.00 166 ALA A O 1
ATOM 1298 N N . ALA A 1 167 ? 3.047 6.900 -19.121 1.00 98.44 167 ALA A N 1
ATOM 1299 C CA . ALA A 1 167 ? 2.267 5.837 -18.483 1.00 98.44 167 ALA A CA 1
ATOM 1300 C C . ALA A 1 167 ? 2.653 5.587 -17.010 1.00 98.44 167 ALA A C 1
ATOM 1302 O O . ALA A 1 167 ? 1.879 4.986 -16.262 1.00 98.44 167 ALA A O 1
ATOM 1303 N N . ALA A 1 168 ? 3.823 6.058 -16.568 1.00 98.56 168 ALA A N 1
ATOM 1304 C CA . ALA A 1 168 ? 4.408 5.683 -15.284 1.00 98.56 168 ALA A CA 1
ATOM 1305 C C . ALA A 1 168 ? 3.601 6.166 -14.075 1.00 98.56 168 ALA A C 1
ATOM 1307 O O . ALA A 1 168 ? 3.264 5.363 -13.205 1.00 98.56 168 ALA A O 1
ATOM 1308 N N . LEU A 1 169 ? 3.276 7.460 -14.004 1.00 98.56 169 LEU A N 1
ATOM 1309 C CA . LEU A 1 169 ? 2.556 8.016 -12.855 1.00 98.56 169 LEU A CA 1
ATOM 1310 C C . LEU A 1 169 ? 1.102 7.513 -12.752 1.00 98.56 169 LEU A C 1
ATOM 1312 O O . LEU A 1 169 ? 0.700 7.154 -11.640 1.00 98.56 169 LEU A O 1
ATOM 1316 N N . PRO A 1 170 ? 0.316 7.427 -13.847 1.00 98.69 170 PRO A N 1
ATOM 1317 C CA . PRO A 1 170 ? -1.010 6.812 -13.800 1.00 98.69 170 PRO A CA 1
ATOM 1318 C C . PRO A 1 170 ? -0.971 5.358 -13.314 1.00 98.69 170 PRO A C 1
ATOM 1320 O O . PRO A 1 170 ? -1.680 5.023 -12.366 1.00 98.69 170 PRO A O 1
ATOM 1323 N N . ALA A 1 171 ? -0.091 4.524 -13.884 1.00 98.69 171 ALA A N 1
ATOM 1324 C CA . ALA A 1 171 ? 0.040 3.121 -13.489 1.00 98.69 171 ALA A CA 1
ATOM 1325 C C . ALA A 1 171 ? 0.475 2.982 -12.021 1.00 98.69 171 ALA A C 1
ATOM 1327 O O . ALA A 1 171 ? -0.114 2.214 -11.259 1.00 98.69 171 ALA A O 1
ATOM 1328 N N . ALA A 1 172 ? 1.474 3.763 -11.596 1.00 98.75 172 ALA A N 1
ATOM 1329 C CA . ALA A 1 172 ? 1.934 3.790 -10.210 1.00 98.75 172 ALA A CA 1
ATOM 1330 C C . ALA A 1 172 ? 0.818 4.186 -9.237 1.00 98.75 172 ALA A C 1
ATOM 1332 O O . ALA A 1 172 ? 0.663 3.557 -8.193 1.00 98.75 172 ALA A O 1
ATOM 1333 N N . SER A 1 173 ? 0.032 5.208 -9.582 1.00 98.62 173 SER A N 1
ATOM 1334 C CA . SER A 1 173 ? -1.071 5.678 -8.741 1.00 98.62 173 SER A CA 1
ATOM 1335 C C . SER A 1 173 ? -2.138 4.605 -8.573 1.00 98.62 173 SER A C 1
ATOM 1337 O O . SER A 1 173 ? -2.522 4.316 -7.443 1.00 98.62 173 SER A O 1
ATOM 1339 N N . GLU A 1 174 ? -2.536 3.956 -9.668 1.00 98.75 174 GLU A N 1
ATOM 1340 C CA . GLU A 1 174 ? -3.516 2.873 -9.630 1.00 98.75 174 GLU A CA 1
ATOM 1341 C C . GLU A 1 174 ? -3.046 1.699 -8.754 1.00 98.75 174 GLU A C 1
ATOM 1343 O O . GLU A 1 174 ? -3.805 1.198 -7.919 1.00 98.75 174 GLU A O 1
ATOM 1348 N N . LEU A 1 175 ? -1.784 1.278 -8.894 1.00 98.75 175 LEU A N 1
ATOM 1349 C CA . LEU A 1 175 ? -1.234 0.190 -8.086 1.00 98.75 175 LEU A CA 1
ATOM 1350 C C . LEU A 1 175 ? -1.165 0.561 -6.595 1.00 98.75 175 LEU A C 1
ATOM 1352 O O . LEU A 1 175 ? -1.518 -0.255 -5.744 1.00 98.75 175 LEU A O 1
ATOM 1356 N N . CYS A 1 176 ? -0.761 1.788 -6.261 1.00 98.25 176 CYS A N 1
ATOM 1357 C CA . CYS A 1 176 ? -0.755 2.276 -4.879 1.00 98.25 176 CYS A CA 1
ATOM 1358 C C . CYS A 1 176 ? -2.151 2.319 -4.259 1.00 98.25 176 CYS A C 1
ATOM 1360 O O . CYS A 1 176 ? -2.317 1.931 -3.103 1.00 98.25 176 CYS A O 1
ATOM 1362 N N . ASP A 1 177 ? -3.155 2.766 -5.013 1.00 97.94 177 ASP A N 1
ATOM 1363 C CA . ASP A 1 177 ? -4.537 2.811 -4.537 1.00 97.94 177 ASP A CA 1
ATOM 1364 C C . ASP A 1 177 ? -5.081 1.392 -4.299 1.00 97.94 177 ASP A C 1
ATOM 1366 O O . ASP A 1 177 ? -5.799 1.151 -3.323 1.00 97.94 177 ASP A O 1
ATOM 1370 N N . ALA A 1 178 ? -4.682 0.422 -5.129 1.00 98.56 178 ALA A N 1
ATOM 1371 C CA . ALA A 1 178 ? -5.003 -0.988 -4.924 1.00 98.56 178 ALA A CA 1
ATOM 1372 C C . ALA A 1 178 ? -4.331 -1.573 -3.667 1.00 98.56 178 ALA A C 1
ATOM 1374 O O . ALA A 1 178 ? -5.004 -2.248 -2.887 1.00 98.56 178 ALA A O 1
ATOM 1375 N N . ILE A 1 179 ? -3.045 -1.278 -3.429 1.00 98.19 179 ILE A N 1
ATOM 1376 C CA . ILE A 1 179 ? -2.330 -1.669 -2.196 1.00 98.19 179 ILE A CA 1
ATOM 1377 C C . ILE A 1 179 ? -3.028 -1.067 -0.970 1.00 98.19 179 ILE A C 1
ATOM 1379 O O . ILE A 1 179 ? -3.328 -1.776 -0.011 1.00 98.19 179 ILE A O 1
ATOM 1383 N N . TYR A 1 180 ? -3.362 0.225 -1.016 1.00 95.88 180 TYR A N 1
ATOM 1384 C CA . TYR A 1 180 ? -4.079 0.896 0.068 1.00 95.88 180 TYR A CA 1
ATOM 1385 C C . TYR A 1 180 ? -5.458 0.278 0.327 1.00 95.88 180 TYR A C 1
ATOM 1387 O O . TYR A 1 180 ? -5.842 0.066 1.477 1.00 95.88 180 TYR A O 1
ATOM 1395 N N . THR A 1 181 ? -6.199 -0.048 -0.732 1.00 96.19 181 THR A N 1
ATOM 1396 C CA . THR A 1 181 ? -7.518 -0.688 -0.630 1.00 96.19 181 THR A CA 1
ATOM 1397 C C . THR A 1 181 ? -7.424 -2.081 -0.002 1.00 96.19 181 THR A C 1
ATOM 1399 O O . THR A 1 181 ? -8.266 -2.435 0.826 1.00 96.19 181 THR A O 1
ATOM 1402 N N . ALA A 1 182 ? -6.393 -2.858 -0.346 1.00 96.75 182 ALA A N 1
ATOM 1403 C CA . ALA A 1 182 ? -6.132 -4.162 0.255 1.00 96.75 182 ALA A CA 1
ATOM 1404 C C . ALA A 1 182 ? -5.830 -4.054 1.761 1.00 96.75 182 ALA A C 1
ATOM 1406 O O . ALA A 1 182 ? -6.505 -4.701 2.567 1.00 96.75 182 ALA A O 1
ATOM 1407 N N . ALA A 1 183 ? -4.932 -3.147 2.154 1.00 95.06 183 ALA A N 1
ATOM 1408 C CA . ALA A 1 183 ? -4.614 -2.894 3.558 1.00 95.06 183 ALA A CA 1
ATOM 1409 C C . ALA A 1 183 ? -5.842 -2.402 4.349 1.00 95.06 183 ALA A C 1
ATOM 1411 O O . ALA A 1 183 ? -6.131 -2.874 5.448 1.00 95.06 183 ALA A O 1
ATOM 1412 N N . ARG A 1 184 ? -6.656 -1.524 3.750 1.00 92.25 184 ARG A N 1
ATOM 1413 C CA . ARG A 1 184 ? -7.937 -1.071 4.319 1.00 92.25 184 ARG A CA 1
ATOM 1414 C C . ARG A 1 184 ? -8.915 -2.217 4.585 1.00 92.25 184 ARG A C 1
ATOM 1416 O O . ARG A 1 184 ? -9.709 -2.125 5.522 1.00 92.25 184 ARG A O 1
ATOM 1423 N N . ALA A 1 185 ? -8.891 -3.279 3.779 1.00 95.06 185 ALA A N 1
ATOM 1424 C CA . ALA A 1 185 ? -9.716 -4.461 4.017 1.00 95.06 185 ALA A CA 1
ATOM 1425 C C . ALA A 1 185 ? -9.243 -5.242 5.255 1.00 95.06 185 ALA A C 1
ATOM 1427 O O . ALA A 1 185 ? -10.078 -5.751 6.010 1.00 95.06 185 ALA A O 1
ATOM 1428 N N . VAL A 1 186 ? -7.927 -5.298 5.498 1.00 93.88 186 VAL A N 1
ATOM 1429 C CA . VAL A 1 186 ? -7.350 -5.867 6.728 1.00 93.88 186 VAL A CA 1
ATOM 1430 C C . VAL A 1 186 ? -7.822 -5.079 7.946 1.00 93.88 186 VAL A C 1
ATOM 1432 O O . VAL A 1 186 ? -8.357 -5.675 8.886 1.00 93.88 186 VAL A O 1
ATOM 1435 N N . ASP A 1 187 ? -7.710 -3.750 7.901 1.00 90.12 187 ASP A N 1
ATOM 1436 C CA . ASP A 1 187 ? -8.174 -2.878 8.981 1.00 90.12 187 ASP A CA 1
ATOM 1437 C C . ASP A 1 187 ? -9.666 -3.084 9.250 1.00 90.12 187 ASP A C 1
ATOM 1439 O O . ASP A 1 187 ? -10.056 -3.352 10.382 1.00 90.12 187 ASP A O 1
ATOM 1443 N N . ALA A 1 188 ? -10.505 -3.075 8.209 1.00 90.69 188 ALA A N 1
ATOM 1444 C CA . ALA A 1 188 ? -11.944 -3.287 8.351 1.00 90.69 188 ALA A CA 1
ATOM 1445 C C . ALA A 1 188 ? -12.282 -4.631 9.023 1.00 90.69 188 ALA A C 1
ATOM 1447 O O . ALA A 1 188 ? -13.176 -4.695 9.874 1.00 90.69 188 ALA A O 1
ATOM 1448 N N . 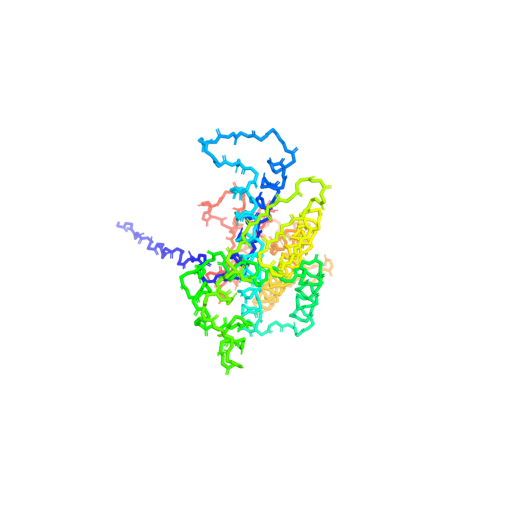ARG A 1 189 ? -11.551 -5.704 8.690 1.00 93.94 189 ARG A N 1
ATOM 1449 C CA . ARG A 1 189 ? -11.714 -7.010 9.341 1.00 93.94 189 ARG A CA 1
ATOM 1450 C C . ARG A 1 189 ? -11.305 -6.961 10.812 1.00 93.94 189 ARG A C 1
ATOM 1452 O O . ARG A 1 189 ? -12.045 -7.463 11.658 1.00 93.94 189 ARG A O 1
ATOM 1459 N N . ASN A 1 190 ? -10.158 -6.361 11.124 1.00 91.75 190 ASN A N 1
ATOM 1460 C CA . ASN A 1 190 ? -9.672 -6.226 12.499 1.00 91.75 190 ASN A CA 1
ATOM 1461 C C . ASN A 1 190 ? -10.659 -5.416 13.352 1.00 91.75 190 ASN A C 1
ATOM 1463 O O . ASN A 1 190 ? -11.033 -5.837 14.446 1.00 91.75 190 ASN A O 1
ATOM 1467 N N . THR A 1 191 ? -11.170 -4.313 12.810 1.00 90.94 191 THR A N 1
ATOM 1468 C CA . THR A 1 191 ? -12.217 -3.480 13.408 1.00 90.94 191 THR A CA 1
ATOM 1469 C C . THR A 1 191 ? -13.491 -4.277 13.677 1.00 90.94 191 THR A C 1
ATOM 1471 O O . THR A 1 191 ? -14.038 -4.218 14.781 1.00 90.94 191 THR A O 1
ATOM 1474 N N . ALA A 1 192 ? -13.951 -5.082 12.713 1.00 93.75 192 ALA A N 1
ATOM 1475 C CA . ALA A 1 192 ? -15.117 -5.944 12.892 1.00 93.75 192 ALA A CA 1
ATOM 1476 C C . ALA A 1 192 ? -14.906 -6.989 14.003 1.00 93.75 192 ALA A C 1
ATOM 1478 O O . ALA A 1 192 ? -15.808 -7.213 14.813 1.00 93.75 192 ALA A O 1
ATOM 1479 N N . GLN A 1 193 ? -13.711 -7.585 14.086 1.00 95.19 193 GLN A N 1
ATOM 1480 C CA . GLN A 1 193 ? -13.358 -8.532 15.147 1.00 95.19 193 GLN A CA 1
ATOM 1481 C C . GLN A 1 193 ? -13.332 -7.870 16.529 1.00 95.19 193 GLN A C 1
ATOM 1483 O O . GLN A 1 193 ? -13.928 -8.407 17.459 1.00 95.19 193 GLN A O 1
ATOM 1488 N N . ILE A 1 194 ? -12.696 -6.699 16.666 1.00 95.25 194 ILE A N 1
ATOM 1489 C CA . ILE A 1 194 ? -12.663 -5.938 17.929 1.00 95.25 194 ILE A CA 1
ATOM 1490 C C . ILE A 1 194 ? -14.083 -5.587 18.366 1.00 95.25 194 ILE A C 1
ATOM 1492 O O . ILE A 1 194 ? -14.445 -5.798 19.522 1.00 95.25 194 ILE A O 1
ATOM 1496 N N . ARG A 1 195 ? -14.923 -5.119 17.436 1.00 95.75 195 ARG A N 1
ATOM 1497 C CA . ARG A 1 195 ? -16.329 -4.820 17.722 1.00 95.75 195 ARG A CA 1
ATOM 1498 C C . ARG A 1 195 ? -17.078 -6.045 18.230 1.00 95.75 195 ARG A C 1
ATOM 1500 O O . ARG A 1 195 ? -17.793 -5.956 19.223 1.00 95.75 195 ARG A O 1
ATOM 1507 N N . GLN A 1 196 ? -16.931 -7.181 17.551 1.00 96.81 196 GLN A N 1
ATOM 1508 C CA . GLN A 1 196 ? -17.600 -8.416 17.947 1.00 96.81 196 GLN A CA 1
ATOM 1509 C C . GLN A 1 196 ? -17.122 -8.900 19.322 1.00 96.81 196 GLN A C 1
ATOM 1511 O O . GLN A 1 196 ? -17.942 -9.326 20.131 1.00 96.81 196 GLN A O 1
ATOM 1516 N N . GLN A 1 197 ? -15.821 -8.808 19.597 1.00 97.31 197 GLN A N 1
ATOM 1517 C CA . GLN A 1 197 ? -15.226 -9.163 20.885 1.00 97.31 197 GLN A CA 1
ATOM 1518 C C . GLN A 1 197 ? -15.740 -8.259 22.012 1.00 97.31 197 GLN A C 1
ATOM 1520 O O . GLN A 1 197 ? -16.156 -8.773 23.046 1.00 97.31 197 GLN A O 1
ATOM 1525 N N . ALA A 1 198 ? -15.802 -6.943 21.789 1.00 97.06 198 ALA A N 1
ATOM 1526 C CA . ALA A 1 198 ? -16.357 -5.992 22.749 1.00 97.06 198 ALA A CA 1
ATOM 1527 C C . ALA A 1 198 ? -17.838 -6.278 23.046 1.00 97.06 198 ALA A C 1
ATOM 1529 O O . ALA A 1 198 ? -18.223 -6.369 24.207 1.00 97.06 198 ALA A O 1
ATOM 1530 N N . ILE A 1 199 ? -18.664 -6.490 22.014 1.00 96.88 199 ILE A N 1
ATOM 1531 C CA . ILE A 1 199 ? -20.091 -6.803 22.199 1.00 96.88 199 ILE A CA 1
ATOM 1532 C C . ILE A 1 199 ? -20.276 -8.107 22.984 1.00 96.88 199 ILE A C 1
ATOM 1534 O O . ILE A 1 199 ? -21.107 -8.154 23.889 1.00 96.88 199 ILE A O 1
ATOM 1538 N N . ARG A 1 200 ? -19.504 -9.156 22.668 1.00 97.62 200 ARG A N 1
ATOM 1539 C CA . ARG A 1 200 ? -19.550 -10.425 23.412 1.00 97.62 200 ARG A CA 1
ATOM 1540 C C . ARG A 1 200 ? -19.170 -10.223 24.875 1.00 97.62 200 ARG A C 1
ATOM 1542 O O . ARG A 1 200 ? -19.944 -10.607 25.737 1.00 97.62 200 ARG A O 1
ATOM 1549 N N . ALA A 1 201 ? -18.063 -9.532 25.147 1.00 97.94 201 ALA A N 1
ATOM 1550 C CA . ALA A 1 201 ? -17.608 -9.254 26.509 1.00 97.94 201 ALA A CA 1
ATOM 1551 C C . ALA A 1 201 ? -18.667 -8.521 27.348 1.00 97.94 201 ALA A C 1
ATOM 1553 O O . ALA A 1 201 ? -18.917 -8.869 28.500 1.00 97.94 201 ALA A O 1
ATOM 1554 N N . LEU A 1 202 ? -19.326 -7.525 26.752 1.00 97.62 202 LEU A N 1
ATOM 1555 C CA . LEU A 1 202 ? -20.405 -6.785 27.403 1.00 97.62 202 LEU A CA 1
ATOM 1556 C C . LEU A 1 202 ? -21.636 -7.666 27.628 1.00 97.62 202 LEU A C 1
ATOM 1558 O O . LEU A 1 202 ? -22.212 -7.643 28.714 1.00 97.62 202 LEU A O 1
ATOM 1562 N N . THR A 1 203 ? -21.999 -8.486 26.643 1.00 96.56 203 THR A N 1
ATOM 1563 C CA . THR A 1 203 ? -23.126 -9.424 26.744 1.00 96.56 203 THR A CA 1
ATOM 1564 C C . THR A 1 203 ? -22.892 -10.459 27.845 1.00 96.56 203 THR A C 1
ATOM 1566 O O . THR A 1 203 ? -23.775 -10.667 28.674 1.00 96.56 203 THR A O 1
ATOM 1569 N N . ASP A 1 204 ? -21.693 -11.040 27.916 1.00 97.12 204 ASP A N 1
ATOM 1570 C CA . ASP A 1 204 ? -21.302 -12.023 28.934 1.00 97.12 204 ASP A CA 1
ATOM 1571 C C . ASP A 1 204 ? -21.279 -11.404 30.341 1.00 97.12 204 ASP A C 1
ATOM 1573 O O . ASP A 1 204 ? -21.610 -12.060 31.329 1.00 97.12 204 ASP A O 1
ATOM 1577 N N . ALA A 1 205 ? -20.971 -10.108 30.439 1.00 97.00 205 ALA A N 1
ATOM 1578 C CA . ALA A 1 205 ? -21.104 -9.341 31.672 1.00 97.00 205 ALA A CA 1
ATOM 1579 C C . ALA A 1 205 ? -22.563 -8.952 31.992 1.00 97.00 205 ALA A C 1
ATOM 1581 O O . ALA A 1 205 ? -22.826 -8.367 33.043 1.00 97.00 205 ALA A O 1
ATOM 1582 N N . GLY A 1 206 ? -23.536 -9.233 31.124 1.00 96.69 206 GLY A N 1
ATOM 1583 C CA . GLY A 1 206 ? -24.931 -8.819 31.293 1.00 96.69 206 GLY A CA 1
ATOM 1584 C C . GLY A 1 206 ? -25.137 -7.313 31.101 1.00 96.69 206 GLY A C 1
ATOM 1585 O O . GLY A 1 206 ? -25.892 -6.691 31.850 1.00 96.69 206 GLY A O 1
ATOM 1586 N N . VAL A 1 207 ? -24.413 -6.702 30.162 1.00 96.38 207 VAL A N 1
ATOM 1587 C CA . VAL A 1 207 ? -24.586 -5.316 29.709 1.00 96.38 207 VAL A CA 1
ATOM 1588 C C . VAL A 1 207 ? -25.184 -5.338 28.303 1.00 96.38 207 VAL A C 1
ATOM 1590 O O . VAL A 1 207 ? -24.536 -5.761 27.347 1.00 96.38 207 VAL A O 1
ATOM 1593 N N . SER A 1 208 ? -26.432 -4.880 28.166 1.00 93.69 208 SER A N 1
ATOM 1594 C CA . SER A 1 208 ? -27.088 -4.821 26.854 1.00 93.69 208 SER A CA 1
ATOM 1595 C C . SER A 1 208 ? -26.455 -3.745 25.965 1.00 93.69 208 SER A C 1
ATOM 1597 O O . SER A 1 208 ? -26.211 -2.620 26.403 1.00 93.69 208 SER A O 1
ATOM 1599 N N . CYS A 1 209 ? -26.210 -4.107 24.705 1.00 92.75 209 CYS A N 1
ATOM 1600 C CA . CYS A 1 209 ? -25.645 -3.237 23.669 1.00 92.75 209 CYS A CA 1
ATOM 1601 C C . CYS A 1 209 ? -26.606 -3.031 22.485 1.00 92.75 209 CYS A C 1
ATOM 1603 O O . CYS A 1 209 ? -26.179 -2.587 21.420 1.00 92.75 209 CYS A O 1
ATOM 1605 N N . GLU A 1 210 ? -27.876 -3.430 22.625 1.00 84.94 210 GLU A N 1
ATOM 1606 C CA . GLU A 1 210 ? -28.858 -3.425 21.537 1.00 84.94 210 GLU A CA 1
ATOM 1607 C C . GLU A 1 210 ? -29.376 -2.007 21.262 1.00 84.94 210 GLU A C 1
ATOM 1609 O O . GLU A 1 210 ? -30.078 -1.436 22.099 1.00 84.94 210 GLU A O 1
ATOM 1614 N N . PRO A 1 211 ? -29.086 -1.403 20.098 1.00 77.12 211 PRO A N 1
ATOM 1615 C CA . PRO A 1 211 ? -29.685 -0.125 19.742 1.00 77.12 211 PRO A CA 1
ATOM 1616 C C . PRO A 1 211 ? -31.191 -0.305 19.464 1.00 77.12 211 PRO A C 1
ATOM 1618 O O . PRO A 1 211 ? -31.576 -1.331 18.902 1.00 77.12 211 PRO A O 1
ATOM 1621 N N . PRO A 1 212 ? -32.050 0.687 19.762 1.00 73.88 212 PRO A N 1
ATOM 1622 C CA . PRO A 1 212 ? -31.737 1.987 20.363 1.00 73.88 212 PRO A CA 1
ATOM 1623 C C . PRO A 1 212 ? -31.842 2.011 21.901 1.00 73.88 212 PRO A C 1
ATOM 1625 O O . PRO A 1 212 ? -31.627 3.056 22.503 1.00 73.88 212 PRO A O 1
ATOM 1628 N N . THR A 1 213 ? -32.221 0.902 22.536 1.00 81.38 213 THR A N 1
ATOM 1629 C CA . THR A 1 213 ? -32.652 0.864 23.946 1.00 81.38 213 THR A CA 1
ATOM 1630 C C . THR A 1 213 ? -31.569 0.430 24.932 1.00 81.38 213 THR A C 1
ATOM 1632 O O . THR A 1 213 ? -31.770 0.521 26.140 1.00 81.38 213 THR A O 1
ATOM 1635 N N . GLY A 1 214 ? -30.436 -0.067 24.442 1.00 88.19 214 GLY A N 1
ATOM 1636 C CA . GLY A 1 214 ? -29.322 -0.521 25.259 1.00 88.19 214 GLY A CA 1
ATOM 1637 C C . GLY A 1 214 ? -28.634 0.637 25.994 1.00 88.19 214 GLY A C 1
ATOM 1638 O O . GLY A 1 214 ? -28.472 1.718 25.424 1.00 88.19 214 GLY A O 1
ATOM 1639 N N . PRO A 1 215 ? -28.189 0.432 27.246 1.00 93.88 215 PRO A N 1
ATOM 1640 C CA . PRO A 1 215 ? -27.492 1.456 28.024 1.00 93.88 215 PRO A CA 1
ATOM 1641 C C . PRO A 1 215 ? -26.089 1.789 27.486 1.00 93.88 215 PRO A C 1
ATOM 1643 O O . PRO A 1 215 ? -25.515 2.806 27.878 1.00 93.88 215 PRO A O 1
ATOM 1646 N N . VAL A 1 216 ? -25.534 0.954 26.597 1.00 96.00 216 VAL A N 1
ATOM 1647 C CA . VAL A 1 216 ? -24.204 1.114 25.992 1.00 96.00 216 VAL A CA 1
ATOM 1648 C C . VAL A 1 216 ? -24.290 0.979 24.474 1.00 96.00 216 VAL A C 1
ATOM 1650 O O . VAL A 1 216 ? -24.986 0.106 23.957 1.00 96.00 216 VAL A O 1
ATOM 1653 N N . ILE A 1 217 ? -23.549 1.819 23.751 1.00 95.56 217 ILE A N 1
ATOM 1654 C CA . ILE A 1 217 ? -23.411 1.758 22.293 1.00 95.56 217 ILE A CA 1
ATOM 1655 C C . ILE A 1 217 ? -21.981 1.354 21.947 1.00 95.56 217 ILE A C 1
ATOM 1657 O O . ILE A 1 217 ? -21.032 1.959 22.436 1.00 95.56 217 ILE A O 1
ATOM 1661 N N . VAL A 1 218 ? -21.839 0.364 21.057 1.00 95.69 218 VAL A N 1
ATOM 1662 C CA . VAL A 1 218 ? -20.562 -0.013 20.432 1.00 95.69 218 VAL A CA 1
ATOM 1663 C C . VAL A 1 218 ? -20.650 0.224 18.924 1.00 95.69 218 VAL A C 1
ATOM 1665 O O . VAL A 1 218 ? -21.266 -0.559 18.182 1.00 95.69 218 VAL A O 1
ATOM 1668 N N . SER A 1 219 ? -20.037 1.307 18.454 1.00 93.06 219 SER A N 1
ATOM 1669 C CA . SER A 1 219 ? -20.146 1.772 17.070 1.00 93.06 219 SER A CA 1
ATOM 1670 C C . SER A 1 219 ? -18.794 1.772 16.346 1.00 93.06 219 SER A C 1
ATOM 1672 O O . SER A 1 219 ? -17.762 2.086 16.940 1.00 93.06 219 SER A O 1
ATOM 1674 N N . PRO A 1 220 ? -18.763 1.409 15.050 1.00 91.69 220 PRO A N 1
ATOM 1675 C CA . PRO A 1 220 ? -17.611 1.696 14.209 1.00 91.69 220 PRO A CA 1
ATOM 1676 C C . PRO A 1 220 ? -17.604 3.184 13.832 1.00 91.69 220 PRO A C 1
ATOM 1678 O O . PRO A 1 220 ? -18.626 3.731 13.414 1.00 91.69 220 PRO A O 1
ATOM 1681 N N . GLY A 1 221 ? -16.454 3.837 13.965 1.00 88.00 221 GLY A N 1
ATOM 1682 C CA . GLY A 1 221 ? -16.212 5.172 13.428 1.00 88.00 221 GLY A CA 1
ATOM 1683 C C . GLY A 1 221 ? -15.896 5.125 11.933 1.00 88.00 221 GLY A C 1
ATOM 1684 O O . GLY A 1 221 ? -15.515 4.084 11.390 1.00 88.00 221 GLY A O 1
ATOM 1685 N N . GLY A 1 222 ? -16.010 6.269 11.250 1.00 82.44 222 GLY A N 1
ATOM 1686 C CA . GLY A 1 222 ? -15.591 6.395 9.843 1.00 82.44 222 GLY A CA 1
ATOM 1687 C C . GLY A 1 222 ? -14.083 6.182 9.630 1.00 82.44 222 GLY A C 1
ATOM 1688 O O . GLY A 1 222 ? -13.635 5.890 8.523 1.00 82.44 222 GLY A O 1
ATOM 1689 N N . ASP A 1 223 ? -13.310 6.269 10.709 1.00 84.44 223 ASP A N 1
ATOM 1690 C CA . ASP A 1 223 ? -11.868 6.050 10.791 1.00 84.44 223 ASP A CA 1
ATOM 1691 C C . ASP A 1 223 ? -11.475 4.584 11.042 1.00 84.44 223 ASP A C 1
ATOM 1693 O O . ASP A 1 223 ? -10.313 4.304 11.326 1.00 84.44 223 ASP A O 1
ATOM 1697 N N . LEU A 1 224 ? -12.431 3.649 10.946 1.00 86.19 224 LEU A N 1
ATOM 1698 C CA . LEU A 1 224 ? -12.260 2.230 11.280 1.00 86.19 224 LEU A CA 1
ATOM 1699 C C . LEU A 1 224 ? -11.853 1.974 12.740 1.00 86.19 224 LEU A C 1
ATOM 1701 O O . LEU A 1 224 ? -11.408 0.877 13.071 1.00 86.19 224 LEU A O 1
ATOM 1705 N N . ARG A 1 225 ? -12.040 2.929 13.652 1.00 91.25 225 ARG A N 1
ATOM 1706 C CA . ARG A 1 225 ? -11.885 2.675 15.090 1.00 91.25 225 ARG A CA 1
ATOM 1707 C C . ARG A 1 225 ? -13.210 2.230 15.689 1.00 91.25 225 ARG A C 1
ATOM 1709 O O . ARG A 1 225 ? -14.279 2.522 15.154 1.00 91.25 225 ARG A O 1
ATOM 1716 N N . ILE A 1 226 ? -13.142 1.494 16.794 1.00 95.50 226 ILE A N 1
ATOM 1717 C CA . ILE A 1 226 ? -14.330 1.121 17.560 1.00 95.50 226 ILE A CA 1
ATOM 1718 C C . ILE A 1 226 ? -14.489 2.090 18.715 1.00 95.50 226 ILE A C 1
ATOM 1720 O O . ILE A 1 226 ? -13.538 2.353 19.446 1.00 95.50 226 ILE A O 1
ATOM 1724 N N . TRP A 1 227 ? -15.705 2.593 18.862 1.00 96.06 227 TRP A N 1
ATOM 1725 C CA . TRP A 1 227 ? -16.087 3.570 19.860 1.00 96.06 227 TRP A CA 1
ATOM 1726 C C . TRP A 1 227 ? -17.133 2.973 20.791 1.00 96.06 227 TRP A C 1
ATOM 1728 O O . TRP A 1 227 ? -18.010 2.219 20.357 1.00 96.06 227 TRP A O 1
ATOM 1738 N N . LEU A 1 228 ? -17.027 3.309 22.071 1.00 96.88 228 LEU A N 1
ATOM 1739 C CA . LEU A 1 228 ? -17.926 2.862 23.119 1.00 96.88 228 LEU A CA 1
ATOM 1740 C C . LEU A 1 228 ? -18.416 4.061 23.928 1.00 96.88 228 LEU A C 1
ATOM 1742 O O . LEU A 1 228 ? -17.614 4.884 24.365 1.00 96.88 228 LEU A O 1
ATOM 1746 N N . SER A 1 229 ? -19.725 4.153 24.153 1.00 96.12 229 SER A N 1
ATOM 1747 C CA . SER A 1 229 ? -20.328 5.210 24.972 1.00 96.12 229 SER A CA 1
ATOM 1748 C C . SER A 1 229 ? -21.518 4.709 25.791 1.00 96.12 229 SER A C 1
ATOM 1750 O O . SER A 1 229 ? -22.168 3.726 25.430 1.00 96.12 229 SER A O 1
ATOM 1752 N N . VAL A 1 230 ? -21.807 5.396 26.901 1.00 95.81 230 VAL A N 1
ATOM 1753 C CA . VAL A 1 230 ? -23.010 5.177 27.721 1.00 95.81 230 VAL A CA 1
ATOM 1754 C C . VAL A 1 230 ? -24.120 6.121 27.265 1.00 95.81 230 VAL A C 1
ATOM 1756 O O . VAL A 1 230 ? -23.908 7.322 27.090 1.00 95.81 230 VAL A O 1
ATOM 1759 N N . VAL A 1 231 ? -25.333 5.594 27.107 1.00 95.00 231 VAL A N 1
ATOM 1760 C CA . VAL A 1 231 ? -26.504 6.385 26.716 1.00 95.00 231 VAL A CA 1
ATOM 1761 C C . VAL A 1 231 ? -27.078 7.083 27.948 1.00 95.00 231 VAL A C 1
ATOM 1763 O O . VAL A 1 231 ? -27.922 6.539 28.660 1.00 95.00 231 VAL A O 1
ATOM 1766 N N . LEU A 1 232 ? -26.638 8.320 28.196 1.00 93.00 232 LEU A N 1
ATOM 1767 C CA . LEU A 1 232 ? -27.000 9.091 29.398 1.00 93.00 232 LEU A CA 1
ATOM 1768 C C . LEU A 1 232 ? -28.512 9.278 29.604 1.00 93.00 232 LEU A C 1
ATOM 1770 O O . LEU A 1 232 ? -28.953 9.453 30.739 1.00 93.00 232 LEU A O 1
ATOM 1774 N N . ALA A 1 233 ? -29.294 9.256 28.521 1.00 92.44 233 ALA A N 1
ATOM 1775 C CA . ALA A 1 233 ? -30.752 9.372 28.562 1.00 92.44 233 ALA A CA 1
ATOM 1776 C C . ALA A 1 233 ? -31.455 8.096 29.063 1.00 92.44 233 ALA A C 1
ATOM 1778 O O . ALA A 1 233 ? -32.589 8.172 29.525 1.00 92.44 233 ALA A O 1
ATOM 1779 N N . VAL A 1 234 ? -30.798 6.937 28.961 1.00 92.25 234 VAL A N 1
ATOM 1780 C CA . VAL A 1 234 ? -31.340 5.629 29.368 1.00 92.25 234 VAL A CA 1
ATOM 1781 C C . VAL A 1 234 ? -30.877 5.257 30.778 1.00 92.25 234 VAL A C 1
ATOM 1783 O O . VAL A 1 234 ? -31.604 4.586 31.503 1.00 92.25 234 VAL A O 1
ATOM 1786 N N . VAL A 1 235 ? -29.685 5.706 31.183 1.00 93.62 235 VAL A N 1
ATOM 1787 C CA . VAL A 1 235 ? -29.057 5.318 32.454 1.00 93.62 235 VAL A CA 1
ATOM 1788 C C . VAL A 1 235 ? -29.209 6.426 33.508 1.00 93.62 235 VAL A C 1
ATOM 1790 O O . VAL A 1 235 ? -28.661 7.523 33.312 1.00 93.62 235 VAL A O 1
ATOM 1793 N N . PRO A 1 236 ? -29.895 6.162 34.641 1.00 95.81 236 PRO A N 1
ATOM 1794 C CA . PRO A 1 236 ? -30.023 7.110 35.747 1.00 95.81 236 PRO A CA 1
ATOM 1795 C C . PRO A 1 236 ? -28.662 7.567 36.269 1.00 95.81 236 PRO A C 1
ATOM 1797 O O . PRO A 1 236 ? -27.739 6.766 36.378 1.00 95.81 236 PRO A O 1
ATOM 1800 N N . GLU A 1 237 ? -28.537 8.842 36.644 1.00 95.44 237 GLU A N 1
ATOM 1801 C CA . GLU A 1 237 ? -27.258 9.447 37.052 1.00 95.44 237 GLU A CA 1
ATOM 1802 C C . GLU A 1 237 ? -26.530 8.657 38.151 1.00 95.44 237 GLU A C 1
ATOM 1804 O O . GLU A 1 237 ? -25.332 8.407 38.028 1.00 95.44 237 GLU A O 1
ATOM 1809 N N . GLY A 1 238 ? -27.261 8.175 39.162 1.00 95.62 238 GLY A N 1
ATOM 1810 C CA . GLY A 1 238 ? -26.702 7.375 40.257 1.00 95.62 238 GLY A CA 1
ATOM 1811 C C . GLY A 1 238 ? -26.191 5.985 39.852 1.00 95.62 238 GLY A C 1
ATOM 1812 O O . GLY A 1 238 ? -25.413 5.390 40.591 1.00 95.62 238 GLY A O 1
ATOM 1813 N N . GLU A 1 239 ? -26.584 5.472 38.685 1.00 96.50 239 GLU A N 1
ATOM 1814 C CA . GLU A 1 239 ? -26.195 4.145 38.188 1.00 96.50 239 GLU A CA 1
ATOM 1815 C C . GLU A 1 239 ? -25.049 4.205 37.164 1.00 96.50 239 GLU A C 1
ATOM 1817 O O . GLU A 1 239 ? -24.402 3.191 36.893 1.00 96.50 239 GLU A O 1
ATOM 1822 N N . ARG A 1 240 ? -24.759 5.391 36.606 1.00 96.50 240 ARG A N 1
ATOM 1823 C CA . ARG A 1 240 ? -23.802 5.560 35.497 1.00 96.50 240 ARG A CA 1
ATOM 1824 C C . ARG A 1 240 ? -22.397 5.092 35.843 1.00 96.50 240 ARG A C 1
ATOM 1826 O O . ARG A 1 240 ? -21.780 4.409 35.031 1.00 96.50 240 ARG A O 1
ATOM 1833 N N . ILE A 1 241 ? -21.898 5.441 37.030 1.00 97.75 241 ILE A N 1
ATOM 1834 C CA . ILE A 1 241 ? -20.536 5.074 37.436 1.00 97.75 241 ILE A CA 1
ATOM 1835 C C . ILE A 1 241 ? -20.390 3.559 37.596 1.00 97.75 241 ILE A C 1
ATOM 1837 O O . ILE A 1 241 ? -19.462 2.982 37.040 1.00 97.75 241 ILE A O 1
ATOM 1841 N N . GLY A 1 242 ? -21.356 2.900 38.244 1.00 97.56 242 GLY A N 1
ATOM 1842 C CA . GLY A 1 242 ? -21.341 1.446 38.418 1.00 97.56 242 GLY A CA 1
ATOM 1843 C C . GLY A 1 242 ? -21.458 0.700 37.086 1.00 97.56 242 GLY A C 1
ATOM 1844 O O . GLY A 1 242 ? -20.773 -0.300 36.870 1.00 97.56 242 GLY A O 1
ATOM 1845 N N . LEU A 1 243 ? -22.268 1.211 36.150 1.00 97.44 243 LEU A N 1
ATOM 1846 C CA . LEU A 1 243 ? -22.311 0.682 34.787 1.00 97.44 243 LEU A CA 1
ATOM 1847 C C . LEU A 1 243 ? -20.965 0.858 34.071 1.00 97.44 243 LEU A C 1
ATOM 1849 O O . LEU A 1 243 ? -20.476 -0.092 33.464 1.00 97.44 243 LEU A O 1
ATOM 1853 N N . ALA A 1 244 ? -20.364 2.045 34.135 1.00 97.75 244 ALA A N 1
ATOM 1854 C CA . ALA A 1 244 ? -19.101 2.328 33.462 1.00 97.75 244 ALA A CA 1
ATOM 1855 C C . ALA A 1 244 ? -17.935 1.493 34.020 1.00 97.75 244 ALA A C 1
ATOM 1857 O O . ALA A 1 244 ? -17.112 0.999 33.251 1.00 97.75 244 ALA A O 1
ATOM 1858 N N . GLU A 1 245 ? -17.890 1.264 35.334 1.00 97.81 245 GLU A N 1
ATOM 1859 C CA . GLU A 1 245 ? -16.939 0.345 35.973 1.00 97.81 245 GLU A CA 1
ATOM 1860 C C . GLU A 1 245 ? -17.130 -1.088 35.474 1.00 97.81 245 GLU A C 1
ATOM 1862 O O . GLU A 1 245 ? -16.167 -1.750 35.081 1.00 97.81 245 GLU A O 1
ATOM 1867 N N . LYS A 1 246 ? -18.384 -1.553 35.417 1.00 97.94 246 LYS A N 1
ATOM 1868 C CA . LYS A 1 246 ? -18.732 -2.879 34.898 1.00 97.94 246 LYS A CA 1
ATOM 1869 C C . LYS A 1 246 ? -18.319 -3.046 33.432 1.00 97.94 246 LYS A C 1
ATOM 1871 O O . LYS A 1 246 ? -17.760 -4.078 33.067 1.00 97.94 246 LYS A O 1
ATOM 1876 N N . VAL A 1 247 ? -18.556 -2.030 32.603 1.00 97.88 247 VAL A N 1
ATOM 1877 C CA . VAL A 1 247 ? -18.126 -1.980 31.198 1.00 97.88 247 VAL A CA 1
ATOM 1878 C C . VAL A 1 247 ? -16.604 -2.037 31.095 1.00 97.88 247 VAL A C 1
ATOM 1880 O O . VAL A 1 247 ? -16.075 -2.879 30.373 1.00 97.88 247 VAL A O 1
ATOM 1883 N N . ALA A 1 248 ? -15.887 -1.182 31.828 1.00 97.31 248 ALA A N 1
ATOM 1884 C CA . ALA A 1 248 ? -14.428 -1.139 31.791 1.00 97.31 248 ALA A CA 1
ATOM 1885 C C . ALA A 1 248 ? -13.808 -2.477 32.225 1.00 97.31 248 ALA A C 1
ATOM 1887 O O . ALA A 1 248 ? -12.883 -2.968 31.572 1.00 97.31 248 ALA A O 1
ATOM 1888 N N . ALA A 1 249 ? -14.359 -3.104 33.269 1.00 97.50 249 ALA A N 1
ATOM 1889 C CA . ALA A 1 249 ? -13.944 -4.426 33.725 1.00 97.50 249 ALA A CA 1
ATOM 1890 C C . ALA A 1 249 ? -14.203 -5.513 32.669 1.00 97.50 249 ALA A C 1
ATOM 1892 O O . ALA A 1 249 ? -13.320 -6.331 32.417 1.00 97.50 249 ALA A O 1
ATOM 1893 N N . ALA A 1 250 ? -15.368 -5.503 32.012 1.00 97.94 250 ALA A N 1
ATOM 1894 C CA . ALA A 1 250 ? -15.707 -6.464 30.960 1.00 97.94 250 ALA A CA 1
ATOM 1895 C C . ALA A 1 250 ? -14.775 -6.345 29.742 1.00 97.94 250 ALA A C 1
ATOM 1897 O O . ALA A 1 250 ? -14.248 -7.347 29.261 1.00 97.94 250 ALA A O 1
ATOM 1898 N N . ILE A 1 251 ? -14.522 -5.118 29.275 1.00 98.06 251 ILE A N 1
ATOM 1899 C CA . ILE A 1 251 ? -13.606 -4.849 28.157 1.00 98.06 251 ILE A CA 1
ATOM 1900 C C . ILE A 1 251 ? -12.177 -5.284 28.514 1.00 98.06 251 ILE A C 1
ATOM 1902 O O . ILE A 1 251 ? -11.551 -6.011 27.744 1.00 98.06 251 ILE A O 1
ATOM 1906 N N . THR A 1 252 ? -11.698 -4.938 29.712 1.00 96.94 252 THR A N 1
ATOM 1907 C CA . THR A 1 252 ? -10.370 -5.352 30.201 1.00 96.94 252 THR A CA 1
ATOM 1908 C C . THR A 1 252 ? -10.252 -6.872 30.313 1.00 96.94 252 THR A C 1
ATOM 1910 O O . THR A 1 252 ? -9.267 -7.450 29.861 1.00 96.94 252 THR A O 1
ATOM 1913 N N . GLY A 1 253 ? -11.274 -7.541 30.856 1.00 96.62 253 GLY A N 1
ATOM 1914 C CA . GLY A 1 253 ? -11.318 -9.001 30.977 1.00 96.62 253 GLY A CA 1
ATOM 1915 C C . GLY A 1 253 ? -11.302 -9.729 29.631 1.00 96.62 253 GLY A C 1
ATOM 1916 O O . GLY A 1 253 ? -10.863 -10.874 29.558 1.00 96.62 253 GLY A O 1
ATOM 1917 N N . ALA A 1 254 ? -11.715 -9.058 28.555 1.00 96.69 254 ALA A N 1
ATOM 1918 C CA . ALA A 1 254 ? -11.641 -9.575 27.195 1.00 96.69 254 ALA A CA 1
ATOM 1919 C C . ALA A 1 254 ? -10.294 -9.304 26.497 1.00 96.69 254 ALA A C 1
ATOM 1921 O O . ALA A 1 254 ? -10.190 -9.574 25.302 1.00 96.69 254 ALA A O 1
ATOM 1922 N N . GLY A 1 255 ? -9.283 -8.766 27.191 1.00 95.94 255 GLY A N 1
ATOM 1923 C CA . GLY A 1 255 ? -7.992 -8.398 26.591 1.00 95.94 255 GLY A CA 1
ATOM 1924 C C . GLY A 1 255 ? -8.074 -7.169 25.679 1.00 95.94 255 GLY A C 1
ATOM 1925 O O . GLY A 1 255 ? -7.272 -7.004 24.761 1.00 95.94 255 GLY A O 1
ATOM 1926 N N . LEU A 1 256 ? -9.083 -6.323 25.890 1.00 96.75 256 LEU A N 1
ATOM 1927 C CA . LEU A 1 256 ? -9.244 -5.040 25.217 1.00 96.75 256 LEU A CA 1
ATOM 1928 C C . LEU A 1 256 ? -8.954 -3.902 26.209 1.00 96.75 256 LEU A C 1
ATOM 1930 O O . LEU A 1 256 ? -8.939 -4.095 27.424 1.00 96.75 256 LEU A O 1
ATOM 1934 N N . CYS A 1 257 ? -8.728 -2.694 25.711 1.00 95.31 257 CYS A N 1
ATOM 1935 C CA . CYS A 1 257 ? -8.598 -1.493 26.530 1.00 95.31 257 CYS A CA 1
ATOM 1936 C C . CYS A 1 257 ? -9.499 -0.371 26.011 1.00 95.31 257 CYS A C 1
ATOM 1938 O O . CYS A 1 257 ? -9.941 -0.376 24.858 1.00 95.31 257 CYS A O 1
ATOM 1940 N N . LEU A 1 258 ? -9.786 0.573 26.906 1.00 95.88 258 LEU A N 1
ATOM 1941 C CA . LEU A 1 258 ? -10.521 1.795 26.618 1.00 95.88 258 LEU A CA 1
ATOM 1942 C C . LEU A 1 258 ? -9.569 2.979 26.738 1.00 95.88 258 LEU A C 1
ATOM 1944 O O . LEU A 1 258 ? -8.916 3.138 27.766 1.00 95.88 258 LEU A O 1
ATOM 1948 N N . GLU A 1 259 ? -9.525 3.818 25.711 1.00 95.06 259 GLU A N 1
ATOM 1949 C CA . GLU A 1 259 ? -8.683 5.012 25.669 1.00 95.06 259 GLU A CA 1
ATOM 1950 C C . GLU A 1 259 ? -9.539 6.262 25.441 1.00 95.06 259 GLU A C 1
ATOM 1952 O O . GLU A 1 259 ? -10.431 6.284 24.589 1.00 95.06 259 GLU A O 1
ATOM 1957 N N . SER A 1 260 ? -9.254 7.328 26.194 1.00 93.31 260 SER A N 1
ATOM 1958 C CA . SER A 1 260 ? -9.786 8.658 25.896 1.00 93.31 260 SER A CA 1
ATOM 1959 C C . SER A 1 260 ? -8.909 9.317 24.838 1.00 93.31 260 SER A C 1
ATOM 1961 O O . SER A 1 260 ? -7.703 9.476 25.026 1.00 93.31 260 SER A O 1
ATOM 1963 N N . THR A 1 261 ? -9.517 9.773 23.745 1.00 89.25 261 THR A N 1
ATOM 1964 C CA . THR A 1 261 ? -8.806 10.596 22.757 1.00 89.25 261 THR A CA 1
ATOM 1965 C C . THR A 1 261 ? -8.578 12.022 23.233 1.00 89.25 261 THR A C 1
ATOM 1967 O O . THR A 1 261 ? -7.694 12.703 22.720 1.00 89.25 261 THR A O 1
ATOM 1970 N N . THR A 1 262 ? -9.364 12.481 24.207 1.00 89.19 262 THR A N 1
ATOM 1971 C CA . THR A 1 262 ? -9.254 13.832 24.759 1.00 89.19 262 THR A CA 1
ATOM 1972 C C . THR A 1 262 ? -8.143 13.903 25.813 1.00 89.19 262 THR A C 1
ATOM 1974 O O . THR A 1 262 ? -7.426 14.897 25.887 1.00 89.19 262 THR A O 1
ATOM 1977 N N . PHE A 1 263 ? -7.962 12.843 26.611 1.00 89.06 263 PHE A N 1
ATOM 1978 C CA . PHE A 1 263 ? -6.933 12.763 27.652 1.00 89.06 263 PHE A CA 1
ATOM 1979 C C . PHE A 1 263 ? -6.314 11.355 27.676 1.00 89.06 263 PHE A C 1
ATOM 1981 O O . PHE A 1 263 ? -6.690 10.522 28.501 1.00 89.06 263 PHE A O 1
ATOM 1988 N N . PRO A 1 264 ? -5.324 11.082 26.809 1.00 83.69 264 PRO A N 1
ATOM 1989 C CA . PRO A 1 264 ? -4.753 9.740 26.641 1.00 83.69 264 PRO A CA 1
ATOM 1990 C C . PRO A 1 264 ? -4.094 9.144 27.894 1.00 83.69 264 PRO A C 1
ATOM 1992 O O . PRO A 1 264 ? -3.893 7.939 27.971 1.00 83.69 264 PRO A O 1
ATOM 1995 N N . GLN A 1 265 ? -3.739 9.979 28.876 1.00 85.12 265 GLN A N 1
ATOM 1996 C CA . GLN A 1 265 ? -3.107 9.559 30.136 1.00 85.12 265 GLN A CA 1
ATOM 1997 C C . GLN A 1 265 ? -4.106 9.398 31.293 1.00 85.12 265 GLN A C 1
ATOM 1999 O O . GLN A 1 265 ? -3.703 9.137 32.427 1.00 85.12 265 GLN A O 1
ATOM 2004 N N . ALA A 1 266 ? -5.400 9.605 31.038 1.00 83.00 266 ALA A N 1
ATOM 2005 C CA . ALA A 1 266 ? -6.425 9.534 32.064 1.00 83.00 266 ALA A CA 1
ATOM 2006 C C . ALA A 1 266 ? -6.592 8.097 32.579 1.00 83.00 266 ALA A C 1
ATOM 2008 O O . ALA A 1 266 ? -6.829 7.169 31.809 1.00 83.00 266 ALA A O 1
ATOM 2009 N N . GLN A 1 267 ? -6.488 7.922 33.896 1.00 88.06 267 GLN A N 1
ATOM 2010 C CA . GLN A 1 267 ? -6.689 6.626 34.556 1.00 88.06 267 GLN A CA 1
ATOM 2011 C C . GLN A 1 267 ? -8.153 6.408 34.974 1.00 88.06 267 GLN A C 1
ATOM 2013 O O . GLN A 1 267 ? -8.555 5.291 35.282 1.00 88.06 267 GLN A O 1
ATOM 2018 N N . ASP A 1 268 ? -8.975 7.458 34.959 1.00 93.12 268 ASP A N 1
ATOM 2019 C CA . ASP A 1 268 ? -10.368 7.470 35.410 1.00 93.12 268 ASP A CA 1
ATOM 2020 C C . ASP A 1 268 ? -11.369 7.152 34.283 1.00 93.12 268 ASP A C 1
ATOM 2022 O O . ASP A 1 268 ? -12.437 7.753 34.181 1.00 93.12 268 ASP A O 1
ATOM 2026 N N . ILE A 1 269 ? -11.043 6.158 33.451 1.00 95.00 269 ILE A N 1
ATOM 2027 C CA . ILE A 1 269 ? -11.830 5.703 32.289 1.00 95.00 269 ILE A CA 1
ATOM 2028 C C . ILE A 1 269 ? -13.327 5.539 32.605 1.00 95.00 269 ILE A C 1
ATOM 2030 O O . ILE A 1 269 ? -14.174 6.036 31.861 1.00 95.00 269 ILE A O 1
ATOM 2034 N N . ALA A 1 270 ? -13.666 4.887 33.722 1.00 96.12 270 ALA A N 1
ATOM 2035 C CA . ALA A 1 270 ? -15.059 4.675 34.119 1.00 96.12 270 ALA A CA 1
ATOM 2036 C C . ALA A 1 270 ? -15.788 5.993 34.431 1.00 96.12 270 ALA A C 1
ATOM 2038 O O . ALA A 1 270 ? -16.926 6.191 34.009 1.00 96.12 270 ALA A O 1
ATOM 2039 N N . ARG A 1 271 ? -15.124 6.930 35.117 1.00 96.31 271 ARG A N 1
ATOM 2040 C CA . ARG A 1 271 ? -15.704 8.238 35.438 1.00 96.31 271 ARG A CA 1
ATOM 2041 C C . ARG A 1 271 ? -16.023 9.022 34.172 1.00 96.31 271 ARG A C 1
ATOM 2043 O O . ARG A 1 271 ? -17.130 9.523 34.020 1.00 96.31 271 ARG A O 1
ATOM 2050 N N . ARG A 1 272 ? -15.078 9.070 33.241 1.00 95.50 272 ARG A N 1
ATOM 2051 C CA . ARG A 1 272 ? -15.227 9.816 31.989 1.00 95.50 272 ARG A CA 1
ATOM 2052 C C . ARG A 1 272 ? -16.345 9.259 31.113 1.00 95.50 272 ARG A C 1
ATOM 2054 O O . ARG A 1 272 ? -17.148 10.007 30.561 1.00 95.50 272 ARG A O 1
ATOM 2061 N N . MET A 1 273 ? -16.446 7.934 31.047 1.00 96.25 273 MET A N 1
ATOM 2062 C CA . MET A 1 273 ? -17.559 7.270 30.376 1.00 96.25 273 MET A CA 1
ATOM 2063 C C . MET A 1 273 ? -18.903 7.580 31.054 1.00 96.25 273 MET A C 1
ATOM 2065 O O . MET A 1 273 ? -19.887 7.839 30.363 1.00 96.25 273 MET A O 1
ATOM 2069 N N . ALA A 1 274 ? -18.956 7.602 32.391 1.00 96.81 274 ALA A N 1
ATOM 2070 C CA . ALA A 1 274 ? -20.157 7.972 33.146 1.00 96.81 274 ALA A CA 1
ATOM 2071 C C . ALA A 1 274 ? -20.576 9.442 32.929 1.00 96.81 274 ALA A C 1
ATOM 2073 O O . ALA A 1 274 ? -21.764 9.760 32.998 1.00 96.81 274 ALA A O 1
ATOM 2074 N N . GLU A 1 275 ? -19.617 10.318 32.619 1.00 95.75 275 GLU A N 1
ATOM 2075 C CA . GLU A 1 275 ? -19.825 11.719 32.223 1.00 95.75 275 GLU A CA 1
ATOM 2076 C C . GLU A 1 275 ? -20.228 11.871 30.737 1.00 95.75 275 GLU A C 1
ATOM 2078 O O . GLU A 1 275 ? -20.534 12.974 30.286 1.00 95.75 275 GLU A O 1
ATOM 2083 N N . GLY A 1 276 ? -20.302 10.767 29.984 1.00 94.56 276 GLY A N 1
ATOM 2084 C CA . GLY A 1 276 ? -20.780 10.731 28.599 1.00 94.56 276 GLY A CA 1
ATOM 2085 C C . GLY A 1 276 ? -19.690 10.780 27.536 1.00 94.56 276 GLY A C 1
ATOM 2086 O O . GLY A 1 276 ? -20.009 10.911 26.352 1.00 94.56 276 GLY A O 1
ATOM 2087 N N . GLU A 1 277 ? -18.413 10.672 27.909 1.00 96.38 277 GLU A N 1
ATOM 2088 C CA . GLU A 1 277 ? -17.358 10.584 26.907 1.00 96.38 277 GLU A CA 1
ATOM 2089 C C . GLU A 1 277 ? -17.479 9.288 26.093 1.00 96.38 277 GLU A C 1
ATOM 2091 O O . GLU A 1 277 ? -17.716 8.200 26.620 1.00 96.38 277 GLU A O 1
ATOM 2096 N N . THR A 1 278 ? -17.278 9.418 24.783 1.00 96.12 278 THR A N 1
ATOM 2097 C CA . THR A 1 278 ? -17.117 8.278 23.884 1.00 96.12 278 THR A CA 1
ATOM 2098 C C . THR A 1 278 ? -15.651 7.860 23.866 1.00 96.12 278 THR A C 1
ATOM 2100 O O . THR A 1 278 ? -14.782 8.653 23.510 1.00 96.12 278 THR A O 1
ATOM 2103 N N . LEU A 1 279 ? -15.374 6.619 24.253 1.00 96.94 279 LEU A N 1
ATOM 2104 C CA . LEU A 1 279 ? -14.021 6.087 24.396 1.00 96.94 279 LEU A CA 1
ATOM 2105 C C . LEU A 1 279 ? -13.671 5.147 23.246 1.00 96.94 279 LEU A C 1
ATOM 2107 O O . LEU A 1 279 ? -14.531 4.434 22.727 1.00 96.94 279 LEU A O 1
ATOM 2111 N N . GLN A 1 280 ? -12.400 5.129 22.856 1.00 96.38 280 GLN A N 1
ATOM 2112 C CA . GLN A 1 280 ? -11.896 4.217 21.838 1.00 96.38 280 GLN A CA 1
ATOM 2113 C C . GLN A 1 280 ? -11.647 2.835 22.449 1.00 96.38 280 GLN A C 1
ATOM 2115 O O . GLN A 1 280 ? -11.009 2.726 23.491 1.00 96.38 280 GLN A O 1
ATOM 2120 N N . VAL A 1 281 ? -12.084 1.777 21.768 1.00 96.06 281 VAL A N 1
ATOM 2121 C CA . VAL A 1 281 ? -11.771 0.383 22.108 1.00 96.06 281 VAL A CA 1
ATOM 2122 C C . VAL A 1 281 ? -10.578 -0.094 21.278 1.00 96.06 281 VAL A C 1
ATOM 2124 O O . VAL A 1 281 ? -10.582 0.037 20.050 1.00 96.06 281 VAL A O 1
ATOM 2127 N N . ARG A 1 282 ? -9.569 -0.685 21.925 1.00 93.88 282 ARG A N 1
ATOM 2128 C CA . ARG A 1 282 ? -8.387 -1.272 21.264 1.00 93.88 282 ARG A CA 1
ATOM 2129 C C . ARG A 1 282 ? -8.059 -2.647 21.840 1.00 93.88 282 ARG A C 1
ATOM 2131 O O . ARG A 1 282 ? -8.540 -2.995 22.913 1.00 93.88 282 ARG A O 1
ATOM 2138 N N . ARG A 1 283 ? -7.261 -3.437 21.117 1.00 91.50 283 ARG A N 1
ATOM 2139 C CA . ARG A 1 283 ? -6.607 -4.623 21.694 1.00 91.50 283 ARG A CA 1
ATOM 2140 C C . ARG A 1 283 ? -5.449 -4.170 22.583 1.00 91.50 283 ARG A C 1
ATOM 2142 O O . ARG A 1 283 ? -4.794 -3.190 22.227 1.00 91.50 283 ARG A O 1
ATOM 2149 N N . GLN A 1 284 ? -5.271 -4.854 23.714 1.00 86.62 284 GLN A N 1
ATOM 2150 C CA . GLN A 1 284 ? -4.076 -4.724 24.554 1.00 86.62 284 GLN A CA 1
ATOM 2151 C C . GLN A 1 284 ? -2.844 -5.288 23.850 1.00 86.62 284 GLN A C 1
ATOM 2153 O O . GLN A 1 284 ? -3.019 -6.198 23.005 1.00 86.62 284 GLN A O 1
#

Radius of gyration: 27.72 Å; chains: 1; bounding box: 63×42×79 Å